Protein AF-A0A7W5FIM4-F1 (afdb_monomer)

Structure (mmCIF, N/CA/C/O backbone):
data_AF-A0A7W5FIM4-F1
#
_entry.id   AF-A0A7W5FIM4-F1
#
loop_
_atom_site.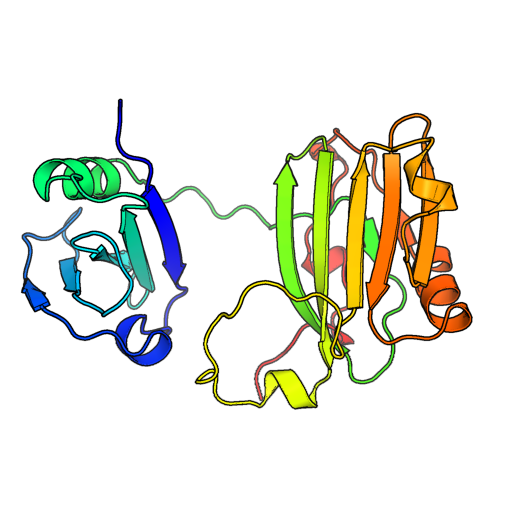group_PDB
_atom_site.id
_atom_site.type_symbol
_atom_site.label_atom_id
_atom_site.label_alt_id
_atom_site.label_comp_id
_atom_site.label_asym_id
_atom_site.label_entity_id
_atom_site.label_seq_id
_atom_site.pdbx_PDB_ins_code
_atom_site.Cartn_x
_atom_site.Cartn_y
_atom_site.Cartn_z
_atom_site.occupancy
_atom_site.B_iso_or_equiv
_atom_site.auth_seq_id
_atom_site.auth_comp_id
_atom_site.auth_asym_id
_atom_site.auth_atom_id
_atom_site.pdbx_PDB_model_num
ATOM 1 N N . MET A 1 1 ? 20.972 18.150 -9.566 1.00 56.22 1 MET A N 1
ATOM 2 C CA . MET A 1 1 ? 19.909 17.431 -8.835 1.00 56.22 1 MET A CA 1
ATOM 3 C C . MET A 1 1 ? 19.858 16.027 -9.393 1.00 56.22 1 MET A C 1
ATOM 5 O O . MET A 1 1 ? 19.880 15.899 -10.613 1.00 56.22 1 MET A O 1
ATOM 9 N N . SER A 1 2 ? 19.865 15.004 -8.543 1.00 62.25 2 SER A N 1
ATOM 10 C CA . SER A 1 2 ? 19.615 13.634 -9.000 1.00 62.25 2 SER A CA 1
ATOM 11 C C . SER A 1 2 ? 18.141 13.515 -9.403 1.00 62.25 2 SER A C 1
ATOM 13 O O . SER A 1 2 ? 17.301 14.074 -8.698 1.00 62.25 2 SER A O 1
ATOM 15 N N . PRO A 1 3 ? 17.811 12.871 -10.532 1.00 72.75 3 PRO A N 1
ATOM 16 C CA . PRO A 1 3 ? 16.421 12.682 -10.928 1.00 72.75 3 PRO A CA 1
ATOM 17 C C . PRO A 1 3 ? 15.698 11.794 -9.908 1.00 72.75 3 PRO A C 1
ATOM 19 O O . PRO A 1 3 ? 16.205 10.730 -9.554 1.00 72.75 3 PRO A O 1
ATOM 22 N N . THR A 1 4 ? 14.520 12.218 -9.453 1.00 83.06 4 THR A N 1
ATOM 23 C CA . THR A 1 4 ? 13.626 11.369 -8.657 1.00 83.06 4 THR A CA 1
ATOM 24 C C . THR A 1 4 ? 12.977 10.330 -9.568 1.00 83.06 4 THR A C 1
ATOM 26 O O . THR A 1 4 ? 12.609 10.628 -10.712 1.00 83.06 4 THR A O 1
ATOM 29 N N . MET A 1 5 ? 12.865 9.097 -9.084 1.00 87.75 5 MET A N 1
ATOM 30 C CA . MET A 1 5 ? 12.258 7.988 -9.813 1.00 87.75 5 MET A CA 1
ATOM 31 C C . MET A 1 5 ? 11.356 7.190 -8.877 1.00 87.75 5 MET A C 1
ATOM 33 O O . MET A 1 5 ? 11.690 6.995 -7.710 1.00 87.75 5 MET A O 1
ATOM 37 N N . SER A 1 6 ? 10.261 6.673 -9.420 1.00 87.50 6 SER A N 1
ATOM 38 C CA . SER A 1 6 ? 9.362 5.747 -8.741 1.00 87.50 6 SER A CA 1
ATOM 39 C C . SER A 1 6 ? 9.639 4.318 -9.204 1.00 87.50 6 SER A C 1
ATOM 41 O O . SER A 1 6 ? 9.721 4.063 -10.408 1.00 87.50 6 SER A O 1
ATOM 43 N N . LEU A 1 7 ? 9.780 3.391 -8.254 1.00 89.62 7 LEU A N 1
ATOM 44 C CA . LEU A 1 7 ? 9.915 1.959 -8.508 1.00 89.62 7 LEU A CA 1
ATOM 45 C C . LEU A 1 7 ? 8.636 1.235 -8.083 1.00 89.62 7 LEU A C 1
ATOM 47 O O . LEU A 1 7 ? 8.205 1.353 -6.939 1.00 89.62 7 LEU A O 1
ATOM 51 N N . VAL A 1 8 ? 8.089 0.415 -8.978 1.00 89.19 8 VAL A N 1
ATOM 52 C CA . VAL A 1 8 ? 7.004 -0.523 -8.672 1.00 89.19 8 VAL A CA 1
ATOM 53 C C . VAL A 1 8 ? 7.475 -1.940 -8.972 1.00 89.19 8 VAL A C 1
ATOM 55 O O . VAL A 1 8 ? 7.866 -2.228 -10.102 1.00 89.19 8 VAL A O 1
ATOM 58 N N . ALA A 1 9 ? 7.426 -2.823 -7.977 1.00 90.00 9 ALA A N 1
ATOM 59 C CA . ALA A 1 9 ? 7.701 -4.247 -8.138 1.00 90.00 9 ALA A CA 1
ATOM 60 C C . ALA A 1 9 ? 6.387 -5.036 -8.227 1.00 90.00 9 ALA A C 1
ATOM 62 O O . ALA A 1 9 ? 5.475 -4.834 -7.427 1.00 90.00 9 ALA A O 1
ATOM 63 N N . TYR A 1 10 ? 6.301 -5.919 -9.214 1.00 89.44 10 TYR A N 1
ATOM 64 C CA . TYR A 1 10 ? 5.174 -6.798 -9.483 1.00 89.44 10 TYR A CA 1
ATOM 65 C C . TYR A 1 10 ? 5.546 -8.233 -9.139 1.00 89.44 10 TYR A C 1
ATOM 67 O O . TYR A 1 10 ? 6.557 -8.748 -9.620 1.00 89.44 10 TYR A O 1
ATOM 75 N N . GLU A 1 11 ? 4.695 -8.874 -8.343 1.00 86.56 11 GLU A N 1
ATOM 76 C CA . GLU A 1 11 ? 4.825 -10.280 -7.971 1.00 86.56 11 GLU A CA 1
ATOM 77 C C . GLU A 1 11 ? 4.820 -11.220 -9.192 1.00 86.56 11 GLU A C 1
ATOM 79 O O . GLU A 1 11 ? 4.289 -10.859 -10.253 1.00 86.56 11 GLU A O 1
ATOM 84 N N . PRO A 1 12 ? 5.371 -12.444 -9.042 1.00 91.12 12 PRO A N 1
ATOM 85 C CA . PRO A 1 12 ? 5.309 -13.467 -10.074 1.00 91.12 12 PRO A CA 1
ATOM 86 C C . PRO A 1 12 ? 3.900 -13.649 -10.655 1.00 91.12 12 PRO A C 1
ATOM 88 O O . PRO A 1 12 ? 2.933 -13.843 -9.921 1.00 91.12 12 PRO A O 1
ATOM 91 N N . GLY A 1 13 ? 3.781 -13.633 -11.983 1.00 87.81 13 GLY A N 1
ATOM 92 C CA . GLY A 1 13 ? 2.505 -13.822 -12.684 1.00 87.81 13 GLY A CA 1
ATOM 93 C C . GLY A 1 13 ? 1.784 -12.538 -13.073 1.00 87.81 13 GLY A C 1
ATOM 94 O O . GLY A 1 13 ? 0.826 -12.609 -13.845 1.00 87.81 13 GLY A O 1
ATOM 95 N N . ILE A 1 14 ? 2.239 -11.373 -12.606 1.00 86.31 14 ILE A N 1
ATOM 96 C CA . ILE A 1 14 ? 1.646 -10.091 -12.986 1.00 86.31 14 ILE A CA 1
ATOM 97 C C . ILE A 1 14 ? 2.487 -9.431 -14.082 1.00 86.31 14 ILE A C 1
ATOM 99 O O . ILE A 1 14 ? 3.564 -8.901 -13.825 1.00 86.31 14 ILE A O 1
ATOM 103 N N . ASP A 1 15 ? 1.955 -9.406 -15.307 1.00 87.81 15 ASP A N 1
ATOM 104 C CA . ASP A 1 15 ? 2.557 -8.667 -16.420 1.00 87.81 15 ASP A CA 1
ATOM 105 C C . ASP A 1 15 ? 2.228 -7.160 -16.321 1.00 87.81 15 ASP A C 1
ATOM 107 O O . ASP A 1 15 ? 1.066 -6.764 -16.519 1.00 87.81 15 ASP A O 1
ATOM 111 N N . PRO A 1 16 ? 3.224 -6.287 -16.065 1.00 87.69 16 PRO A N 1
ATOM 112 C CA . PRO A 1 16 ? 2.998 -4.851 -15.965 1.00 87.69 16 PRO A CA 1
ATOM 113 C C . PRO A 1 16 ? 2.526 -4.230 -17.283 1.00 87.69 16 PRO A C 1
ATOM 115 O O . PRO A 1 16 ? 1.814 -3.226 -17.244 1.00 87.69 16 PRO A O 1
ATOM 118 N N . LEU A 1 17 ? 2.869 -4.803 -18.446 1.00 87.19 17 LEU A N 1
ATOM 119 C CA . LEU A 1 17 ? 2.445 -4.266 -19.740 1.00 87.19 17 LEU A CA 1
ATOM 120 C C . LEU A 1 17 ? 0.934 -4.354 -19.895 1.00 87.19 17 LEU A C 1
ATOM 122 O O . LEU A 1 17 ? 0.267 -3.343 -20.122 1.00 87.19 17 LEU A O 1
ATOM 126 N N . THR A 1 18 ? 0.391 -5.553 -19.696 1.00 85.50 18 THR A N 1
ATOM 127 C CA . THR A 1 18 ? -1.053 -5.787 -19.715 1.00 85.50 18 THR A CA 1
ATOM 128 C C . THR A 1 18 ? -1.751 -4.985 -18.615 1.00 85.50 18 THR A C 1
ATOM 130 O O . THR A 1 18 ? -2.772 -4.342 -18.863 1.00 85.50 18 THR A O 1
ATOM 133 N N . ARG A 1 19 ? -1.180 -4.961 -17.403 1.00 79.88 19 ARG A N 1
ATOM 134 C CA . ARG A 1 19 ? -1.787 -4.315 -16.231 1.00 79.88 19 ARG A CA 1
ATOM 135 C C . ARG A 1 19 ? -1.893 -2.794 -16.341 1.00 79.88 19 ARG A C 1
ATOM 137 O O . ARG A 1 19 ? -2.856 -2.222 -15.820 1.00 79.88 19 ARG A O 1
ATOM 144 N N . LEU A 1 20 ? -0.902 -2.155 -16.957 1.00 79.12 20 LEU A N 1
ATOM 145 C CA . LEU A 1 20 ? -0.815 -0.702 -17.108 1.00 79.12 20 LEU A CA 1
ATOM 146 C C . LEU A 1 20 ? -1.211 -0.222 -18.515 1.00 79.12 20 LEU A C 1
ATOM 148 O O . LEU A 1 20 ? -1.217 0.981 -18.770 1.00 79.12 20 LEU A O 1
ATOM 152 N N . GLY A 1 21 ? -1.544 -1.136 -19.432 1.00 81.75 21 GLY A N 1
ATOM 153 C CA . GLY A 1 21 ? -1.810 -0.799 -20.833 1.00 81.75 21 GLY A CA 1
ATOM 154 C C . GLY A 1 21 ? -0.584 -0.217 -21.544 1.00 81.75 21 GLY A C 1
ATOM 155 O O . GLY A 1 21 ? -0.724 0.613 -22.445 1.00 81.75 21 GLY A O 1
ATOM 156 N N . LEU A 1 22 ? 0.615 -0.611 -21.111 1.00 82.19 22 LEU A N 1
ATOM 157 C CA . LEU A 1 22 ? 1.878 -0.132 -21.661 1.00 82.19 22 LEU A CA 1
ATOM 158 C C . LEU A 1 22 ? 2.248 -0.927 -22.908 1.00 82.19 22 LEU A C 1
ATOM 160 O O . LEU A 1 22 ? 1.923 -2.106 -23.050 1.00 82.19 22 LEU A O 1
ATOM 164 N N . LYS A 1 23 ? 2.990 -0.280 -23.806 1.00 86.19 23 LYS A N 1
ATOM 165 C CA . LYS A 1 23 ? 3.582 -0.938 -24.969 1.00 86.19 23 LYS A CA 1
ATOM 166 C C . LYS A 1 23 ? 5.093 -0.945 -24.827 1.00 86.19 23 LYS A C 1
ATOM 168 O O . LYS A 1 23 ? 5.702 0.087 -24.540 1.00 86.19 23 LYS A O 1
ATOM 173 N N . ARG A 1 24 ? 5.688 -2.115 -25.059 1.00 91.62 24 ARG A N 1
ATOM 174 C CA . ARG A 1 24 ? 7.138 -2.264 -25.198 1.00 91.62 24 ARG A CA 1
ATOM 175 C C . ARG A 1 24 ? 7.620 -1.375 -26.341 1.00 91.62 24 ARG A C 1
ATOM 177 O O . ARG A 1 24 ? 7.054 -1.415 -27.432 1.00 91.62 24 ARG A O 1
ATOM 184 N N . ALA A 1 25 ? 8.630 -0.565 -26.057 1.00 89.62 25 ALA A N 1
ATOM 185 C CA . ALA A 1 25 ? 9.215 0.382 -26.993 1.00 89.62 25 ALA A CA 1
ATOM 186 C C . ALA A 1 25 ? 10.516 -0.168 -27.587 1.00 89.62 25 ALA A C 1
ATOM 188 O O . ALA A 1 25 ? 10.622 -0.282 -28.806 1.00 89.62 25 ALA A O 1
ATOM 189 N N . ALA A 1 26 ? 11.486 -0.537 -26.746 1.00 91.06 26 ALA A N 1
ATOM 190 C CA . ALA A 1 26 ? 12.769 -1.067 -27.197 1.00 91.06 26 ALA A CA 1
ATOM 191 C C . ALA A 1 26 ? 13.393 -2.028 -26.183 1.00 91.06 26 ALA A C 1
ATOM 193 O O . ALA A 1 26 ? 13.169 -1.920 -24.981 1.00 91.06 26 ALA A O 1
ATOM 194 N N . ASP A 1 27 ? 14.229 -2.936 -26.669 1.00 94.12 27 ASP A N 1
ATOM 195 C CA . ASP A 1 27 ? 14.969 -3.868 -25.822 1.00 94.12 27 ASP A CA 1
ATOM 196 C C . ASP A 1 27 ? 16.191 -3.193 -25.195 1.00 94.12 27 ASP A C 1
ATOM 198 O O . ASP A 1 27 ? 16.742 -2.213 -25.717 1.00 94.12 27 ASP A O 1
ATOM 202 N N . MET A 1 28 ? 16.610 -3.714 -24.044 1.00 92.44 28 MET A N 1
ATOM 203 C CA . MET A 1 28 ? 17.834 -3.318 -23.358 1.00 92.44 28 MET A CA 1
ATOM 204 C C . MET A 1 28 ? 18.718 -4.534 -23.121 1.00 92.44 28 MET A C 1
ATOM 206 O O . MET A 1 28 ? 18.231 -5.664 -23.056 1.00 92.44 28 MET A O 1
ATOM 210 N N . ASP A 1 29 ? 20.009 -4.285 -22.904 1.00 95.81 29 ASP A N 1
ATOM 211 C CA . ASP A 1 29 ? 20.874 -5.315 -22.342 1.00 95.81 29 ASP A CA 1
ATOM 212 C C . ASP A 1 29 ? 20.284 -5.815 -21.014 1.00 95.81 29 ASP A C 1
ATOM 214 O O . ASP A 1 29 ? 19.771 -4.994 -20.237 1.00 95.81 29 ASP A O 1
ATOM 218 N N . PRO A 1 30 ? 20.373 -7.123 -20.723 1.00 96.94 30 PRO A N 1
ATOM 219 C CA . PRO A 1 30 ? 19.850 -7.690 -19.491 1.00 96.94 30 PRO A CA 1
ATOM 220 C C . PRO A 1 30 ? 20.329 -6.954 -18.234 1.00 96.94 30 PRO A C 1
ATOM 222 O O . PRO A 1 30 ? 21.468 -6.484 -18.167 1.00 96.94 30 PRO A O 1
ATOM 225 N N . ILE A 1 31 ? 19.479 -6.896 -17.210 1.00 95.69 31 ILE A N 1
ATOM 226 C CA . ILE A 1 31 ? 19.838 -6.391 -15.879 1.00 95.69 31 ILE A CA 1
ATOM 227 C C . ILE A 1 31 ? 20.037 -7.603 -14.984 1.00 95.69 31 ILE A C 1
ATOM 229 O O . ILE A 1 31 ? 19.127 -8.408 -14.808 1.00 95.69 31 ILE A O 1
ATOM 233 N N . LYS A 1 32 ? 21.258 -7.776 -14.466 1.00 92.88 32 LYS A N 1
ATOM 234 C CA . LYS A 1 32 ? 21.642 -8.945 -13.648 1.00 92.88 32 LYS A CA 1
ATOM 235 C C . LYS A 1 32 ? 21.290 -10.285 -14.317 1.00 92.88 32 LYS A C 1
ATOM 237 O O . LYS A 1 32 ? 20.855 -11.227 -13.664 1.00 92.88 32 LYS A O 1
ATOM 242 N N . GLY A 1 33 ? 21.477 -10.352 -15.638 1.00 94.81 33 GLY A N 1
ATOM 243 C CA . GLY A 1 33 ? 21.215 -11.545 -16.449 1.00 94.81 33 GLY A CA 1
ATOM 244 C C . GLY A 1 33 ? 19.748 -11.772 -16.825 1.00 94.81 33 GLY A C 1
ATOM 245 O O . GLY A 1 33 ? 19.458 -12.765 -17.485 1.00 94.81 33 GLY A O 1
ATOM 246 N N . ARG A 1 34 ? 18.833 -10.870 -16.452 1.00 96.19 34 ARG A N 1
ATOM 247 C CA . ARG A 1 34 ? 17.400 -10.997 -16.738 1.00 96.19 34 ARG A CA 1
ATOM 248 C C . ARG A 1 34 ? 16.916 -10.004 -17.802 1.00 96.19 34 ARG A C 1
ATOM 250 O O . ARG A 1 34 ? 17.485 -8.912 -17.901 1.00 96.19 34 ARG A O 1
ATOM 257 N N . PRO A 1 35 ? 15.895 -10.359 -18.606 1.00 96.94 35 PRO A N 1
ATOM 258 C CA . PRO A 1 35 ? 15.371 -9.499 -19.662 1.00 96.94 35 PRO A CA 1
ATOM 259 C C . PRO A 1 35 ? 14.996 -8.101 -19.167 1.00 96.94 35 PRO A C 1
ATOM 261 O O . PRO A 1 35 ? 14.375 -7.943 -18.116 1.00 96.94 35 PRO A O 1
ATOM 264 N N . ALA A 1 36 ? 15.340 -7.091 -19.964 1.00 97.00 36 ALA A N 1
ATOM 265 C CA . ALA A 1 36 ? 15.000 -5.700 -19.709 1.00 97.00 36 ALA A CA 1
ATOM 266 C C . ALA A 1 36 ? 14.573 -5.008 -21.008 1.00 97.00 36 ALA A C 1
ATOM 268 O O . ALA A 1 36 ? 15.075 -5.309 -22.093 1.00 97.00 36 ALA A O 1
ATOM 269 N N . PHE A 1 37 ? 13.629 -4.082 -20.906 1.00 95.31 37 PHE A N 1
ATOM 270 C CA . PHE A 1 37 ? 13.102 -3.322 -22.031 1.00 95.31 37 PHE A CA 1
ATOM 271 C C . PHE A 1 37 ? 12.535 -1.987 -21.554 1.00 95.31 37 PHE A C 1
ATOM 273 O O . PHE A 1 37 ? 12.222 -1.792 -20.383 1.00 95.31 37 PHE A O 1
ATOM 280 N N . THR A 1 38 ? 12.389 -1.053 -22.476 1.00 93.31 38 THR A N 1
ATOM 281 C CA . THR A 1 38 ? 11.778 0.244 -22.225 1.00 93.31 38 THR A CA 1
ATOM 282 C C . THR A 1 38 ? 10.332 0.229 -22.681 1.00 93.31 38 THR A C 1
ATOM 284 O O . THR A 1 38 ? 9.940 -0.521 -23.582 1.00 93.31 38 THR A O 1
ATOM 287 N N . VAL A 1 39 ? 9.521 1.069 -22.057 1.00 90.44 39 VAL A N 1
ATOM 288 C CA . VAL A 1 39 ? 8.126 1.294 -22.429 1.00 90.44 39 VAL A CA 1
ATOM 289 C C . VAL A 1 39 ? 7.903 2.780 -22.639 1.00 90.44 39 VAL A C 1
ATOM 291 O O . VAL A 1 39 ? 8.500 3.622 -21.965 1.00 90.44 39 VAL A O 1
ATOM 294 N N . SER A 1 40 ? 7.030 3.102 -23.588 1.00 74.56 40 SER A N 1
ATOM 295 C CA . SER A 1 40 ? 6.543 4.460 -23.789 1.00 74.56 40 SER A CA 1
ATOM 296 C C . SER A 1 40 ? 5.037 4.479 -23.571 1.00 74.56 40 SER A C 1
ATOM 298 O O . SER A 1 40 ? 4.297 3.626 -24.066 1.00 74.56 40 SER A O 1
ATOM 300 N N . ALA A 1 41 ? 4.571 5.449 -22.795 1.00 69.12 41 ALA A N 1
ATOM 301 C CA . ALA A 1 41 ? 3.153 5.685 -22.606 1.00 69.12 41 ALA A CA 1
ATOM 302 C C . ALA A 1 41 ? 2.880 7.175 -22.428 1.00 69.12 41 ALA A C 1
ATOM 304 O O . ALA A 1 41 ? 3.680 7.917 -21.856 1.00 69.12 41 ALA A O 1
ATOM 305 N N . ALA A 1 42 ? 1.735 7.610 -22.951 1.00 63.75 42 ALA A N 1
ATOM 306 C CA . ALA A 1 42 ? 1.285 8.983 -22.803 1.00 63.75 42 ALA A CA 1
ATOM 307 C C . ALA A 1 42 ? 1.071 9.289 -21.312 1.00 63.75 42 ALA A C 1
ATOM 309 O O . ALA A 1 42 ? 0.302 8.595 -20.650 1.00 63.75 42 ALA A O 1
ATOM 310 N N . GLY A 1 43 ? 1.747 10.320 -20.801 1.00 66.50 43 GLY A N 1
ATOM 311 C CA . GLY A 1 43 ? 1.650 10.746 -19.400 1.00 66.50 43 GLY A CA 1
ATOM 312 C C . GLY A 1 43 ? 2.872 10.436 -18.533 1.00 66.50 43 GLY A C 1
ATOM 313 O O . GLY A 1 43 ? 2.926 10.927 -17.411 1.00 66.50 43 GLY A O 1
ATOM 314 N N . PHE A 1 44 ? 3.867 9.702 -19.040 1.00 68.81 44 PHE A N 1
ATOM 315 C CA . PHE A 1 44 ? 5.142 9.525 -18.341 1.00 68.81 44 PHE A CA 1
ATOM 316 C C . PHE A 1 44 ? 6.184 10.523 -18.858 1.00 68.81 44 PHE A C 1
ATOM 318 O O . PHE A 1 44 ? 6.337 10.661 -20.074 1.00 68.81 44 PHE A O 1
ATOM 325 N N . PRO A 1 45 ? 6.910 11.232 -17.977 1.00 67.44 45 PRO A N 1
ATOM 326 C CA . PRO A 1 45 ? 7.805 12.312 -18.384 1.00 67.44 45 PRO A CA 1
ATOM 327 C C . PRO A 1 45 ? 9.144 11.825 -18.971 1.00 67.44 45 PRO A C 1
ATOM 329 O O . PRO A 1 45 ? 10.032 12.634 -19.225 1.00 67.44 45 PRO A O 1
ATOM 332 N N . GLY A 1 46 ? 9.305 10.527 -19.235 1.00 72.38 46 GLY A N 1
ATOM 333 C CA . GLY A 1 46 ? 10.528 9.963 -19.792 1.00 72.38 46 GLY A CA 1
ATOM 334 C C . GLY A 1 46 ? 10.403 8.487 -20.157 1.00 72.38 46 GLY A C 1
ATOM 335 O O . GLY A 1 46 ? 9.330 7.886 -20.070 1.00 72.38 46 GLY A O 1
ATOM 336 N N . GLU A 1 47 ? 11.527 7.910 -20.576 1.00 82.12 47 GLU A N 1
ATOM 337 C CA . GLU A 1 47 ? 11.643 6.481 -20.856 1.00 82.12 47 GLU A CA 1
ATOM 338 C C . GLU A 1 47 ? 11.527 5.691 -19.546 1.00 82.12 47 GLU A C 1
ATOM 340 O O . GLU A 1 47 ? 12.325 5.867 -18.627 1.00 82.12 47 GLU A O 1
ATOM 345 N N . THR A 1 48 ? 10.500 4.848 -19.452 1.00 89.69 48 THR A N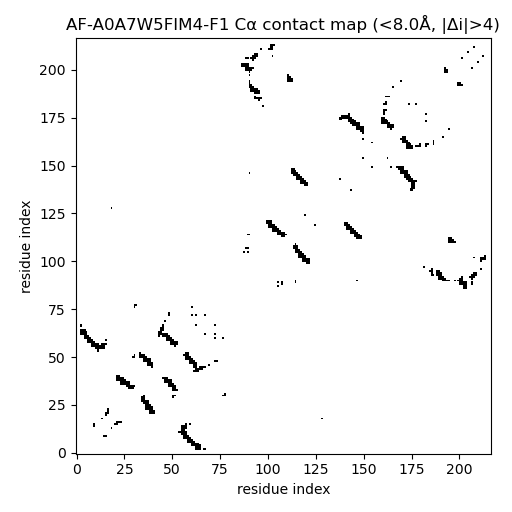 1
ATOM 346 C CA . THR A 1 48 ? 10.279 3.971 -18.298 1.00 89.69 48 THR A CA 1
ATOM 347 C C . THR A 1 48 ? 10.968 2.641 -18.563 1.00 89.69 48 THR A C 1
ATOM 349 O O . THR A 1 48 ? 10.807 2.058 -19.639 1.00 89.69 48 THR A O 1
ATOM 352 N N . LEU A 1 49 ? 11.745 2.167 -17.595 1.00 93.94 49 LEU A N 1
ATOM 353 C CA . LEU A 1 49 ? 12.465 0.903 -17.678 1.00 93.94 49 LEU A CA 1
ATOM 354 C C . LEU A 1 49 ? 11.653 -0.200 -17.010 1.00 93.94 49 LEU A C 1
ATOM 356 O O . LEU A 1 49 ? 11.164 -0.028 -15.897 1.00 93.94 49 LEU A O 1
ATOM 360 N N . VAL A 1 50 ? 11.560 -1.344 -17.676 1.00 95.38 50 VAL A N 1
ATOM 361 C CA . VAL A 1 50 ? 10.987 -2.570 -17.130 1.00 95.38 50 VAL A CA 1
ATOM 362 C C . VAL A 1 50 ? 12.038 -3.668 -17.193 1.00 95.38 50 VAL A C 1
ATOM 364 O O . VAL A 1 50 ? 12.679 -3.855 -18.227 1.00 95.38 50 VAL A O 1
ATOM 367 N N . TRP A 1 51 ? 12.223 -4.409 -16.105 1.00 96.56 51 TRP A N 1
ATOM 368 C CA . TRP A 1 51 ? 13.067 -5.602 -16.108 1.00 96.56 51 TRP A CA 1
ATOM 369 C C . TRP A 1 51 ? 12.461 -6.708 -15.264 1.00 96.56 51 TRP A C 1
ATOM 371 O O . TRP A 1 51 ? 11.747 -6.456 -14.296 1.00 96.56 51 TRP A O 1
ATOM 381 N N . GLU A 1 52 ? 12.750 -7.944 -15.641 1.00 96.44 52 GLU A N 1
ATOM 382 C CA . GLU A 1 52 ? 12.418 -9.104 -14.827 1.00 96.44 52 GLU A CA 1
ATOM 383 C C . GLU A 1 52 ? 13.431 -9.198 -13.672 1.00 96.44 52 GLU A C 1
ATOM 385 O O . GLU A 1 52 ? 14.637 -9.219 -13.912 1.00 96.44 52 GLU A O 1
ATOM 390 N N . TYR A 1 53 ? 12.980 -9.223 -12.415 1.00 94.38 53 TYR A N 1
ATOM 391 C CA . TYR A 1 53 ? 13.874 -9.336 -11.248 1.00 94.38 53 TYR A CA 1
ATOM 392 C C . TYR A 1 53 ? 13.881 -10.742 -10.634 1.00 94.38 53 TYR A C 1
ATOM 394 O O . TYR A 1 53 ? 14.859 -11.133 -9.994 1.00 94.38 53 TYR A O 1
ATOM 402 N N . ALA A 1 54 ? 12.814 -11.508 -10.854 1.00 93.12 54 ALA A N 1
ATOM 403 C CA . ALA A 1 54 ? 12.657 -12.917 -10.505 1.00 93.12 54 ALA A CA 1
ATOM 404 C C . ALA A 1 54 ? 11.763 -13.583 -11.560 1.00 93.12 54 ALA A C 1
ATOM 406 O O . ALA A 1 54 ? 11.179 -12.886 -12.383 1.00 93.12 54 ALA A O 1
ATOM 407 N N . ASP A 1 55 ? 11.678 -14.911 -11.563 1.00 94.50 55 ASP A N 1
ATOM 408 C CA . ASP A 1 55 ? 10.968 -15.637 -12.619 1.00 94.50 55 ASP A CA 1
ATOM 409 C C . ASP A 1 55 ? 9.500 -15.194 -12.685 1.00 94.50 55 ASP A C 1
ATOM 411 O O . ASP A 1 55 ? 8.752 -15.328 -11.713 1.00 94.50 55 ASP A O 1
ATOM 415 N N . ASN A 1 56 ? 9.108 -14.650 -13.840 1.00 93.56 56 ASN A N 1
ATOM 416 C CA . ASN A 1 56 ? 7.782 -14.090 -14.099 1.00 93.56 56 ASN A CA 1
ATOM 417 C C . ASN A 1 56 ? 7.407 -12.883 -13.208 1.00 93.56 56 ASN A C 1
ATOM 419 O O . ASN A 1 56 ? 6.221 -12.594 -13.051 1.00 93.56 56 ASN A O 1
ATOM 423 N N . ALA A 1 57 ? 8.389 -12.189 -12.622 1.00 94.56 57 ALA A N 1
ATOM 424 C CA . ALA A 1 57 ? 8.208 -11.034 -11.739 1.00 94.56 57 ALA A CA 1
ATOM 425 C C . ALA A 1 57 ? 8.977 -9.814 -12.259 1.00 94.56 57 ALA A C 1
ATOM 427 O O . ALA A 1 57 ? 10.164 -9.902 -12.589 1.00 94.56 57 ALA A O 1
ATOM 428 N N . PHE A 1 58 ? 8.318 -8.657 -12.308 1.00 95.75 58 PHE A N 1
ATOM 429 C CA . PHE A 1 58 ? 8.815 -7.489 -13.036 1.00 95.75 58 PHE A CA 1
ATOM 430 C C . PHE A 1 58 ? 8.921 -6.251 -12.159 1.00 95.75 58 PHE A C 1
ATOM 432 O O . PHE A 1 58 ? 8.065 -5.981 -11.328 1.00 95.75 58 PHE A O 1
ATOM 439 N N . ALA A 1 59 ? 9.941 -5.441 -12.396 1.00 95.12 59 ALA A N 1
ATOM 440 C CA . ALA A 1 59 ? 10.094 -4.126 -11.802 1.00 95.12 59 ALA A CA 1
ATOM 441 C C . ALA A 1 59 ? 9.926 -3.055 -12.881 1.00 95.12 59 ALA A C 1
ATOM 443 O O . ALA A 1 59 ? 10.405 -3.217 -14.002 1.00 95.12 59 ALA A O 1
ATOM 444 N N . VAL A 1 60 ? 9.234 -1.970 -12.537 1.00 93.44 60 VAL A N 1
ATOM 445 C CA . VAL A 1 60 ? 8.966 -0.818 -13.403 1.00 93.44 60 VAL A CA 1
ATOM 446 C C . VAL A 1 60 ? 9.538 0.424 -12.735 1.00 93.44 60 VAL A C 1
ATOM 448 O O . VAL A 1 60 ? 9.076 0.819 -11.666 1.00 93.44 60 VAL A O 1
ATOM 451 N N . LEU A 1 61 ? 10.532 1.043 -13.366 1.00 92.75 61 LEU A N 1
ATOM 452 C CA . LEU A 1 61 ? 11.201 2.246 -12.885 1.00 92.75 61 LEU A CA 1
ATOM 453 C C . LEU A 1 61 ? 10.854 3.426 -13.788 1.00 92.75 61 LEU A C 1
ATOM 455 O O . LEU A 1 61 ? 11.179 3.449 -14.977 1.00 92.75 61 LEU A O 1
ATOM 459 N N . THR A 1 62 ? 10.183 4.405 -13.195 1.00 90.19 62 THR A N 1
ATOM 460 C CA . THR A 1 62 ? 9.592 5.548 -13.884 1.00 90.19 62 THR A CA 1
ATOM 461 C C . THR A 1 62 ? 10.250 6.837 -13.400 1.00 90.19 62 THR A C 1
ATOM 463 O O . THR A 1 62 ? 10.141 7.151 -12.214 1.00 90.19 62 THR A O 1
ATOM 466 N N . PRO A 1 63 ? 10.902 7.623 -14.271 1.00 88.50 63 PRO A N 1
ATOM 467 C CA . PRO A 1 63 ? 11.337 8.969 -13.914 1.00 88.50 63 PRO A CA 1
ATOM 468 C C . PRO A 1 63 ? 10.141 9.856 -13.546 1.00 88.50 63 PRO A C 1
ATOM 470 O O . PRO A 1 63 ? 9.154 9.883 -14.277 1.00 88.50 63 PRO A O 1
ATOM 473 N N . GLU A 1 64 ? 10.223 10.611 -12.449 1.00 84.38 64 GLU A N 1
ATOM 474 C CA . GLU A 1 64 ? 9.154 11.547 -12.047 1.00 84.38 64 GLU A CA 1
ATOM 475 C C . G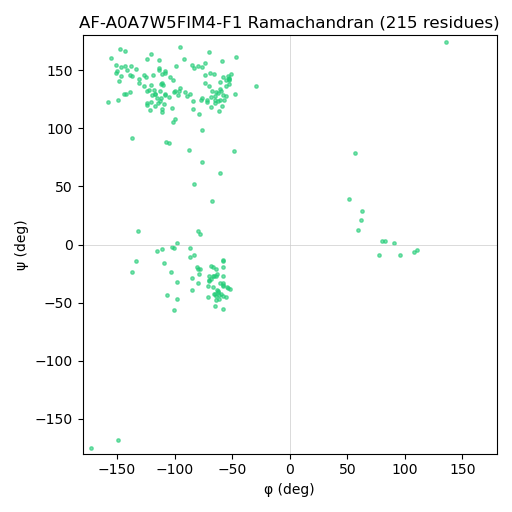LU A 1 64 ? 9.198 12.866 -12.825 1.00 84.38 64 GLU A C 1
ATOM 477 O O . GLU A 1 64 ? 8.206 13.592 -12.931 1.00 84.38 64 GLU A O 1
ATOM 482 N N . HIS A 1 65 ? 10.357 13.177 -13.399 1.00 79.69 65 HIS A N 1
ATOM 483 C CA . HIS A 1 65 ? 10.599 14.394 -14.154 1.00 79.69 65 HIS A CA 1
ATOM 484 C C . HIS A 1 65 ? 11.317 14.086 -15.467 1.00 79.69 65 HIS A C 1
ATOM 486 O O . HIS A 1 65 ? 12.086 13.120 -15.549 1.00 79.69 65 HIS A O 1
ATOM 492 N N . PRO A 1 66 ? 11.104 14.917 -16.501 1.00 76.50 66 PRO A N 1
ATOM 493 C CA . PRO A 1 66 ? 11.844 14.780 -17.740 1.00 76.50 66 PRO A CA 1
ATOM 494 C C . PRO A 1 66 ? 13.328 15.071 -17.507 1.00 76.50 66 PRO A C 1
ATOM 496 O O . PRO A 1 66 ? 13.691 15.920 -16.695 1.00 76.50 66 PRO A O 1
ATOM 499 N N . GLY A 1 67 ? 14.191 14.372 -18.246 1.00 79.81 67 GLY A N 1
ATOM 500 C CA . GLY A 1 67 ? 15.641 14.595 -18.227 1.00 79.81 67 GLY A CA 1
ATOM 501 C C . GLY A 1 67 ? 16.474 13.488 -17.581 1.00 79.81 67 GLY A C 1
ATOM 502 O O . GLY A 1 67 ? 17.699 13.554 -17.662 1.00 79.81 67 GLY A O 1
ATOM 503 N N . ALA A 1 68 ? 15.858 12.450 -17.005 1.00 85.56 68 ALA A N 1
ATOM 504 C CA . ALA A 1 68 ? 16.591 11.233 -16.664 1.00 85.56 68 ALA A CA 1
ATOM 505 C C . ALA A 1 68 ? 17.095 10.552 -17.946 1.00 85.56 68 ALA A C 1
ATOM 507 O O . ALA A 1 68 ? 16.319 10.218 -18.842 1.00 85.56 68 ALA A O 1
ATOM 508 N N . THR A 1 69 ? 18.407 10.360 -18.044 1.00 86.88 69 THR A N 1
ATOM 509 C CA . THR A 1 69 ? 19.016 9.632 -19.160 1.00 86.88 69 THR A CA 1
ATOM 510 C C . THR A 1 69 ? 18.810 8.131 -18.994 1.00 86.88 69 THR A C 1
ATOM 512 O O . THR A 1 69 ? 18.758 7.614 -17.878 1.00 86.88 69 THR A O 1
ATOM 515 N N . ARG A 1 70 ? 18.788 7.399 -20.112 1.00 86.19 70 ARG A N 1
ATOM 516 C CA . ARG A 1 70 ? 18.727 5.930 -20.106 1.00 86.19 70 ARG A CA 1
ATOM 517 C C . ARG A 1 70 ? 19.830 5.296 -19.248 1.00 86.19 70 ARG A C 1
ATOM 519 O O . ARG A 1 70 ? 19.578 4.312 -18.562 1.00 86.19 70 ARG A O 1
ATOM 526 N N . ALA A 1 71 ? 21.031 5.879 -19.258 1.00 88.81 71 ALA A N 1
ATOM 527 C CA . ALA A 1 71 ? 22.149 5.429 -18.432 1.00 88.81 71 ALA A CA 1
ATOM 528 C C . ALA A 1 71 ? 21.862 5.578 -16.929 1.00 88.81 71 ALA A C 1
ATOM 530 O O . ALA A 1 71 ? 22.091 4.636 -16.183 1.00 88.81 71 ALA A O 1
ATOM 531 N N . GLN A 1 72 ? 21.291 6.707 -16.495 1.00 89.25 72 GLN A N 1
ATOM 532 C CA . GLN A 1 72 ? 20.918 6.926 -15.090 1.00 89.25 72 GLN A CA 1
ATOM 533 C C . GLN A 1 72 ? 19.797 5.988 -14.634 1.00 89.25 72 GLN A C 1
ATOM 535 O O . GLN A 1 72 ? 19.860 5.439 -13.540 1.00 89.25 72 GLN A O 1
ATOM 540 N N . VAL A 1 73 ? 18.772 5.780 -15.469 1.00 89.62 73 VAL A N 1
ATOM 541 C CA . VAL A 1 73 ? 17.679 4.842 -15.152 1.00 89.62 73 VAL A CA 1
ATOM 542 C C . VAL A 1 73 ? 18.228 3.418 -15.020 1.00 89.62 73 VAL A C 1
ATOM 544 O O . VAL A 1 73 ? 17.861 2.690 -14.099 1.00 89.62 73 VAL A O 1
ATOM 547 N N . ARG A 1 74 ? 19.163 3.034 -15.899 1.00 91.94 74 ARG A N 1
ATOM 548 C CA . ARG A 1 74 ? 19.848 1.742 -15.822 1.00 91.94 74 ARG A CA 1
ATOM 549 C C . ARG A 1 74 ? 20.701 1.608 -14.561 1.00 91.94 74 ARG A C 1
ATOM 551 O O . ARG A 1 74 ? 20.597 0.590 -13.891 1.00 91.94 74 ARG A O 1
ATOM 558 N N . GLU A 1 75 ? 21.510 2.612 -14.240 1.00 92.19 75 GLU A N 1
ATOM 559 C CA . GLU A 1 75 ? 22.364 2.622 -13.046 1.00 92.19 75 GLU A CA 1
ATOM 560 C C . GLU A 1 75 ? 21.538 2.397 -11.771 1.00 92.19 75 GLU A C 1
ATOM 562 O O . GLU A 1 75 ? 21.875 1.548 -10.945 1.00 92.19 75 GLU A O 1
ATOM 567 N N . VAL A 1 76 ? 20.399 3.086 -11.656 1.00 90.88 76 VAL A N 1
ATOM 568 C CA . VAL A 1 76 ? 19.459 2.901 -10.544 1.00 90.88 76 VAL A CA 1
ATOM 569 C C . VAL A 1 76 ? 18.912 1.468 -10.515 1.00 90.88 76 VAL A C 1
ATOM 571 O O . VAL A 1 76 ? 18.938 0.829 -9.464 1.00 90.88 76 VAL A O 1
ATOM 574 N N . ALA A 1 77 ? 18.471 0.928 -11.654 1.00 93.25 77 ALA A N 1
ATOM 575 C CA . ALA A 1 77 ? 17.964 -0.444 -11.740 1.00 93.25 77 ALA A CA 1
ATOM 576 C C . ALA A 1 77 ? 19.021 -1.507 -11.380 1.00 93.25 77 ALA A C 1
ATOM 578 O O . ALA A 1 77 ? 18.720 -2.474 -10.681 1.00 93.25 77 ALA A O 1
ATOM 579 N N . GLU A 1 78 ? 20.274 -1.324 -11.801 1.00 94.25 78 GLU A N 1
ATOM 580 C CA . GLU A 1 78 ? 21.388 -2.216 -11.456 1.00 94.25 78 GLU A CA 1
ATOM 581 C C . GLU A 1 78 ? 21.755 -2.141 -9.964 1.00 94.25 78 GLU A C 1
ATOM 583 O O . GLU A 1 78 ? 22.163 -3.150 -9.374 1.00 94.25 78 GLU A O 1
ATOM 588 N N . GLY A 1 79 ? 21.538 -0.986 -9.330 1.00 92.25 79 GLY A N 1
ATOM 589 C CA . GLY A 1 79 ? 21.711 -0.790 -7.891 1.00 92.25 79 GLY A CA 1
ATOM 590 C C . GLY A 1 79 ? 20.735 -1.595 -7.024 1.00 92.25 79 GLY A C 1
ATOM 591 O O . GLY A 1 79 ? 21.089 -1.978 -5.909 1.00 92.25 79 GLY A O 1
ATOM 592 N N . PHE A 1 80 ? 19.539 -1.927 -7.524 1.00 90.12 80 PHE A N 1
ATOM 593 C CA . PHE A 1 80 ? 18.540 -2.669 -6.746 1.00 90.12 80 PHE A CA 1
ATOM 594 C C . PHE A 1 80 ? 18.925 -4.132 -6.543 1.00 90.12 80 PHE A C 1
ATOM 596 O O . PHE A 1 80 ? 19.098 -4.886 -7.500 1.00 90.12 80 PHE A O 1
ATOM 603 N N . ALA A 1 81 ? 19.012 -4.570 -5.290 1.00 86.31 81 ALA A N 1
ATOM 604 C CA . ALA A 1 81 ? 19.184 -5.970 -4.921 1.00 86.31 81 ALA A CA 1
ATOM 605 C C . ALA A 1 81 ? 17.918 -6.501 -4.245 1.00 86.31 81 ALA A C 1
ATOM 607 O O . ALA A 1 81 ? 17.245 -5.770 -3.519 1.00 86.31 81 ALA A O 1
ATOM 608 N N . LEU A 1 82 ? 17.619 -7.782 -4.463 1.00 84.44 82 LEU A N 1
ATOM 609 C CA . LEU A 1 82 ? 16.588 -8.458 -3.688 1.00 84.44 82 LEU A CA 1
ATOM 610 C C . LEU A 1 82 ? 17.076 -8.605 -2.249 1.00 84.44 82 LEU A C 1
ATOM 612 O O . LEU A 1 82 ? 18.176 -9.104 -2.004 1.00 84.44 82 LEU A O 1
ATOM 616 N N . ALA A 1 83 ? 16.254 -8.151 -1.313 1.00 82.50 83 ALA A N 1
ATOM 617 C CA . ALA A 1 83 ? 16.436 -8.412 0.103 1.00 82.50 83 ALA A CA 1
ATOM 618 C C . ALA A 1 83 ? 15.670 -9.689 0.493 1.00 82.50 83 ALA A C 1
ATOM 620 O O . ALA A 1 83 ? 14.749 -10.090 -0.226 1.00 82.50 83 ALA A O 1
ATOM 621 N N . PRO A 1 84 ? 16.020 -10.330 1.624 1.00 82.00 84 PRO A N 1
ATOM 622 C CA . PRO A 1 84 ? 15.161 -11.339 2.225 1.00 82.00 84 PRO A CA 1
ATOM 623 C C . PRO A 1 84 ? 13.751 -10.789 2.420 1.00 82.00 84 PRO A C 1
ATOM 625 O O . PRO A 1 84 ? 13.583 -9.619 2.772 1.00 82.00 84 PRO A O 1
ATOM 628 N N . GLU A 1 85 ? 12.755 -11.644 2.211 1.00 79.25 85 GLU A N 1
ATOM 629 C CA . GLU A 1 85 ? 11.364 -11.298 2.466 1.00 79.25 85 GLU A CA 1
ATOM 630 C C . GLU A 1 85 ? 11.208 -10.821 3.913 1.00 79.25 85 GLU A C 1
ATOM 632 O O . GLU A 1 85 ? 11.639 -11.484 4.862 1.00 79.25 85 GLU A O 1
ATOM 637 N N . GLN A 1 86 ? 10.605 -9.648 4.073 1.00 79.38 86 GLN A N 1
ATOM 638 C CA . GLN A 1 86 ? 10.179 -9.146 5.366 1.00 79.38 86 GLN A CA 1
ATOM 639 C C . GLN A 1 86 ? 8.663 -9.016 5.329 1.00 79.38 86 GLN A C 1
ATOM 641 O O . GLN A 1 86 ? 8.136 -8.419 4.386 1.00 79.38 86 GLN A O 1
ATOM 646 N N . PRO A 1 87 ? 7.947 -9.560 6.328 1.00 84.75 87 PRO A N 1
ATOM 647 C CA . PRO A 1 87 ? 6.507 -9.408 6.371 1.00 84.75 87 PRO A CA 1
ATOM 648 C C . PRO A 1 87 ? 6.182 -7.920 6.434 1.00 84.75 87 PRO A C 1
ATOM 650 O O . PRO A 1 87 ? 6.737 -7.193 7.261 1.00 84.75 87 PRO A O 1
ATOM 653 N N . VAL A 1 88 ? 5.258 -7.468 5.589 1.00 86.38 88 VAL A N 1
ATOM 654 C CA . VAL A 1 88 ? 4.685 -6.136 5.768 1.00 86.38 88 VAL A CA 1
ATOM 655 C C . VAL A 1 88 ? 3.981 -6.132 7.118 1.00 86.38 88 VAL A C 1
ATOM 657 O O . VAL A 1 88 ? 3.218 -7.051 7.430 1.00 86.38 88 VAL A O 1
ATOM 660 N N . LYS A 1 89 ? 4.272 -5.121 7.934 1.00 90.25 89 LYS A N 1
ATOM 661 C CA . LYS A 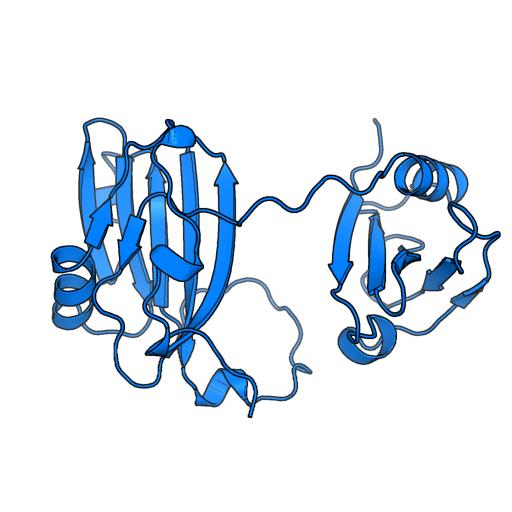1 89 ? 3.728 -4.985 9.282 1.00 90.25 89 LYS A CA 1
ATOM 662 C C . LYS A 1 89 ? 2.808 -3.780 9.393 1.00 90.25 89 LYS A C 1
ATOM 664 O O . LYS A 1 89 ? 3.003 -2.784 8.698 1.00 90.25 89 LYS A O 1
ATOM 669 N N . LEU A 1 90 ? 1.851 -3.864 10.310 1.00 92.44 90 LEU A N 1
ATOM 670 C CA . LEU A 1 90 ? 0.995 -2.756 10.712 1.00 92.44 90 LEU A CA 1
ATOM 671 C C . LEU A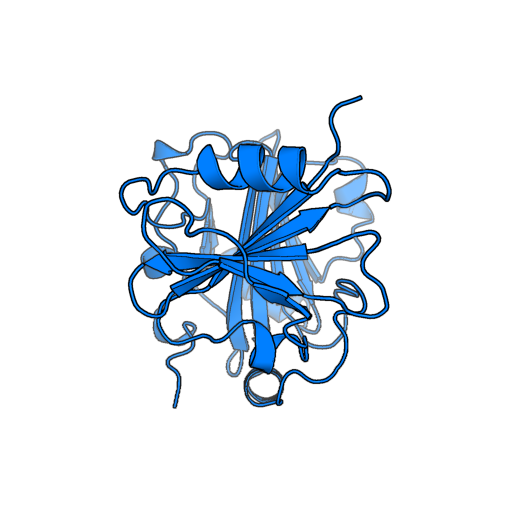 1 90 ? 1.186 -2.449 12.205 1.00 92.44 90 LEU A C 1
ATOM 673 O O . LEU A 1 90 ? 1.373 -3.373 13.004 1.00 92.44 90 LEU A O 1
ATOM 677 N N . PRO A 1 91 ? 1.082 -1.170 12.601 1.00 94.06 91 PRO A N 1
ATOM 678 C CA . PRO A 1 91 ? 1.093 -0.763 14.003 1.00 94.06 91 PRO A CA 1
ATOM 679 C C . PRO A 1 91 ? -0.257 -0.970 14.695 1.00 94.06 91 PRO A C 1
ATOM 681 O O . PRO A 1 91 ? -0.491 -0.435 15.771 1.00 94.06 91 PRO A O 1
ATOM 684 N N . PHE A 1 92 ? -1.188 -1.687 14.075 1.00 94.69 92 PHE A N 1
ATOM 685 C CA . PHE A 1 92 ? -2.485 -1.976 14.659 1.00 94.69 92 PHE A CA 1
ATOM 686 C C . PHE A 1 92 ? -3.017 -3.310 14.155 1.00 94.69 92 PHE A C 1
ATOM 688 O O . PHE A 1 92 ? -2.767 -3.699 13.015 1.00 94.69 92 PHE A O 1
ATOM 695 N N . LYS A 1 93 ? -3.799 -3.971 15.004 1.00 96.38 93 LYS A N 1
ATOM 696 C CA . LYS A 1 93 ? -4.675 -5.085 14.657 1.00 96.38 93 LYS A CA 1
ATOM 697 C C . LYS A 1 93 ? -6.099 -4.575 14.540 1.00 96.38 93 LYS A C 1
ATOM 699 O O . LYS A 1 93 ? -6.520 -3.733 15.331 1.00 96.38 93 LYS A O 1
ATOM 704 N N . VAL A 1 94 ? -6.847 -5.092 13.577 1.00 94.81 94 VAL A N 1
ATOM 705 C CA . VAL A 1 94 ? -8.258 -4.763 13.371 1.00 94.81 94 VAL A CA 1
ATOM 706 C C . VAL A 1 94 ? -9.090 -5.991 13.711 1.00 94.81 94 VAL A C 1
ATOM 708 O O . VAL A 1 94 ? -9.008 -6.991 13.011 1.00 94.81 94 VAL A O 1
ATOM 711 N N . GLY A 1 95 ? -9.900 -5.931 14.768 1.00 94.56 95 GLY A N 1
ATOM 712 C CA . GLY A 1 95 ? -10.793 -7.040 15.120 1.00 94.56 95 GLY A CA 1
ATOM 713 C C . GLY A 1 95 ? -12.085 -7.083 14.297 1.00 94.56 95 GLY A C 1
ATOM 714 O O . GLY A 1 95 ? -12.739 -8.119 14.237 1.00 94.56 95 GLY A O 1
ATOM 715 N N . HIS A 1 96 ? -12.462 -5.971 13.662 1.00 94.88 96 HIS A N 1
ATOM 716 C CA . HIS A 1 96 ? -13.717 -5.836 12.925 1.00 94.88 96 HIS A CA 1
ATOM 717 C C . HIS A 1 96 ? -13.554 -4.979 11.671 1.00 94.88 96 HIS A C 1
ATOM 719 O O . HIS A 1 96 ? -13.085 -3.843 11.742 1.00 94.88 96 HIS A O 1
ATOM 725 N N . VAL A 1 97 ? -14.021 -5.496 10.538 1.00 93.62 97 VAL A N 1
ATOM 726 C CA . VAL A 1 97 ? -14.237 -4.742 9.300 1.00 93.62 97 VAL A CA 1
ATOM 727 C C . VAL A 1 97 ? -15.649 -5.089 8.816 1.00 93.62 97 VAL A C 1
ATOM 729 O O . VAL A 1 97 ? -16.042 -6.248 8.911 1.00 93.62 97 VAL A O 1
ATOM 732 N N . PRO A 1 98 ? -16.450 -4.129 8.323 1.00 93.62 98 PRO A N 1
ATOM 733 C CA . PRO A 1 98 ? -17.807 -4.423 7.874 1.00 93.62 98 PRO A CA 1
ATOM 734 C C . PRO A 1 98 ? -17.834 -5.483 6.771 1.00 93.62 98 PRO A C 1
ATOM 736 O O . PRO A 1 98 ? -16.986 -5.478 5.874 1.00 93.62 98 PRO A O 1
ATOM 739 N N . ASP A 1 99 ? -18.862 -6.330 6.795 1.00 91.38 99 ASP A N 1
ATOM 740 C CA . ASP A 1 99 ? -19.069 -7.348 5.769 1.00 91.38 99 ASP A CA 1
ATOM 741 C C . ASP A 1 99 ? -19.048 -6.752 4.358 1.00 91.38 99 ASP A C 1
ATOM 743 O O . ASP A 1 99 ? -19.549 -5.655 4.085 1.00 91.38 99 ASP A O 1
ATOM 747 N N . GLY A 1 100 ? -18.476 -7.515 3.429 1.00 89.06 100 GLY A N 1
ATOM 748 C CA . GLY A 1 100 ? -18.368 -7.117 2.032 1.00 89.06 100 GLY A CA 1
ATOM 749 C C . GLY A 1 100 ? -17.191 -6.193 1.729 1.00 89.06 100 GLY A C 1
ATOM 750 O O . GLY A 1 100 ? -17.050 -5.821 0.561 1.00 89.06 100 GLY A O 1
ATOM 751 N N . PHE A 1 101 ? -16.336 -5.872 2.704 1.00 91.25 101 PHE A N 1
ATOM 752 C CA . PHE A 1 101 ? -15.064 -5.180 2.500 1.00 91.25 101 PHE A CA 1
ATOM 753 C C . PHE A 1 101 ? -13.865 -6.127 2.601 1.00 91.25 101 PHE A C 1
ATOM 755 O O . PHE A 1 101 ? -13.843 -7.041 3.417 1.00 91.25 101 PHE A O 1
ATOM 762 N N . TRP A 1 102 ? -12.846 -5.867 1.783 1.00 91.06 102 TRP A N 1
ATOM 763 C CA . TRP A 1 102 ? -11.610 -6.645 1.718 1.00 91.06 102 TRP A CA 1
ATOM 764 C C . TRP A 1 102 ? -10.401 -5.729 1.768 1.00 91.06 102 TRP A C 1
ATOM 766 O O . TRP A 1 102 ? -10.412 -4.653 1.162 1.00 91.06 102 TRP A O 1
ATOM 776 N N . LEU A 1 103 ? -9.344 -6.166 2.448 1.00 90.38 103 LEU A N 1
ATOM 777 C CA . LEU A 1 103 ? -8.059 -5.489 2.440 1.00 90.38 103 LEU A CA 1
ATOM 778 C C . LEU A 1 103 ? -7.531 -5.440 1.004 1.00 90.38 103 LEU A C 1
ATOM 780 O O . LEU A 1 103 ? -7.399 -6.465 0.336 1.00 90.38 103 LEU A O 1
ATOM 784 N N . ARG A 1 104 ? -7.238 -4.227 0.536 1.00 86.69 104 ARG A N 1
ATOM 785 C CA . ARG A 1 104 ? -6.703 -3.966 -0.804 1.00 86.69 104 ARG A CA 1
ATOM 786 C C . ARG A 1 104 ? -5.234 -3.582 -0.753 1.00 86.69 104 ARG A C 1
ATOM 788 O O . ARG A 1 104 ? -4.464 -3.988 -1.613 1.00 86.69 104 ARG A O 1
ATOM 795 N N . ALA A 1 105 ? -4.879 -2.719 0.191 1.00 85.56 105 ALA A N 1
ATOM 796 C CA . ALA A 1 105 ? -3.552 -2.136 0.254 1.00 85.56 105 ALA A CA 1
ATOM 797 C C . ALA A 1 105 ? -3.176 -1.800 1.691 1.00 85.56 105 ALA A C 1
ATOM 799 O O . ALA A 1 105 ? -4.021 -1.397 2.495 1.00 85.56 105 ALA A O 1
ATOM 800 N N . VAL A 1 106 ? -1.885 -1.917 1.961 1.00 87.62 106 VAL A N 1
ATOM 801 C CA . VAL A 1 106 ? -1.228 -1.468 3.181 1.00 87.62 106 VAL A CA 1
ATOM 802 C C . VAL A 1 106 ? -0.066 -0.574 2.774 1.00 87.62 106 VAL A C 1
ATOM 804 O O . VAL A 1 106 ? 0.642 -0.880 1.818 1.00 87.62 106 VAL A O 1
ATOM 807 N N . SER A 1 107 ? 0.095 0.550 3.461 1.00 84.06 107 SER A N 1
ATOM 808 C CA . SER A 1 107 ? 1.154 1.518 3.182 1.00 84.06 107 SER A CA 1
ATOM 809 C C . SER A 1 107 ? 1.760 1.986 4.500 1.00 84.06 107 SER A C 1
ATOM 811 O O . SER A 1 107 ? 1.221 2.908 5.118 1.00 84.06 107 SER A O 1
ATOM 813 N N . PRO A 1 108 ? 2.828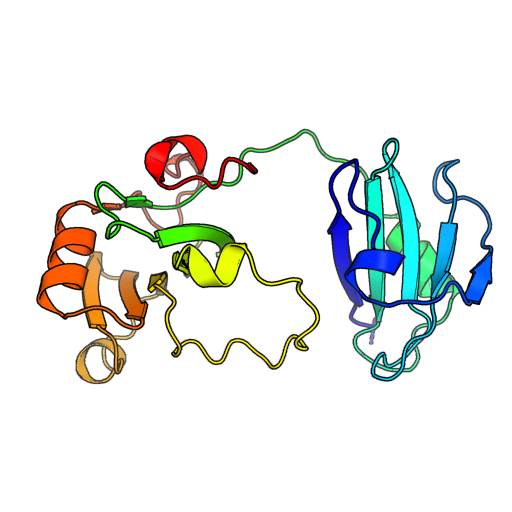 1.330 4.982 1.00 76.19 108 PRO A N 1
ATOM 814 C CA . PRO A 1 108 ? 3.684 1.893 6.014 1.00 76.19 108 PRO A CA 1
ATOM 815 C C . PRO A 1 108 ? 4.579 2.946 5.346 1.00 76.19 108 PRO A C 1
ATOM 817 O O . PRO A 1 108 ? 5.544 2.599 4.675 1.00 76.19 108 PRO A O 1
ATOM 820 N N . ASP A 1 109 ? 4.209 4.219 5.457 1.00 69.94 109 ASP A N 1
ATOM 821 C CA . ASP A 1 109 ? 4.890 5.317 4.750 1.00 69.94 109 ASP A CA 1
ATOM 822 C C . ASP A 1 109 ? 6.111 5.799 5.550 1.00 69.94 109 ASP A C 1
ATOM 824 O O . ASP A 1 109 ? 7.201 6.002 5.022 1.00 69.94 109 ASP A O 1
ATOM 828 N N . SER A 1 110 ? 5.962 5.854 6.876 1.00 66.00 110 SER A N 1
ATOM 829 C CA . SER A 1 110 ? 7.065 6.040 7.813 1.00 66.00 110 SER A CA 1
ATOM 830 C C . SER A 1 110 ? 6.811 5.187 9.053 1.00 66.00 110 SER A C 1
ATOM 832 O O . SER A 1 110 ? 5.731 5.303 9.643 1.00 66.00 110 SER A O 1
ATOM 834 N N . PRO A 1 111 ? 7.784 4.369 9.505 1.00 58.47 111 PRO A N 1
ATOM 835 C CA . PRO A 1 111 ? 7.636 3.550 10.711 1.00 58.47 111 PRO A CA 1
ATOM 836 C C . PRO A 1 111 ? 7.333 4.374 11.973 1.00 58.47 111 PRO A C 1
ATOM 838 O O . PRO A 1 111 ? 6.903 3.814 12.977 1.00 58.47 111 PRO A O 1
ATOM 841 N N . ASN A 1 112 ? 7.522 5.695 11.923 1.00 60.69 112 ASN A N 1
ATOM 842 C CA . ASN A 1 112 ? 7.342 6.571 13.073 1.00 60.69 112 ASN A CA 1
ATOM 843 C C . ASN A 1 112 ? 6.120 7.479 12.986 1.00 60.69 112 ASN A C 1
ATOM 845 O O . ASN A 1 112 ? 5.744 8.044 14.002 1.00 60.69 112 ASN A O 1
ATOM 849 N N . GLU A 1 113 ? 5.516 7.654 11.811 1.00 68.25 113 GLU A N 1
ATOM 850 C CA . GLU A 1 113 ? 4.570 8.762 11.627 1.00 68.25 113 GLU A CA 1
ATOM 851 C C . GLU A 1 113 ? 3.313 8.395 10.864 1.00 68.25 113 GLU A C 1
ATOM 853 O O . GLU A 1 113 ? 2.322 9.103 11.015 1.00 68.25 113 GLU A O 1
ATOM 858 N N . PHE A 1 114 ? 3.328 7.343 10.037 1.00 83.12 114 PHE A N 1
ATOM 859 C CA . PHE A 1 114 ? 2.198 7.092 9.154 1.00 83.12 114 PHE A CA 1
ATOM 860 C C . PHE A 1 114 ? 2.109 5.638 8.686 1.00 83.12 114 PHE A C 1
ATOM 862 O O . PHE A 1 114 ? 3.014 5.111 8.032 1.00 83.12 114 PHE A O 1
ATOM 869 N N . ALA A 1 115 ? 0.973 5.001 8.968 1.00 89.38 115 ALA A N 1
ATOM 870 C CA . ALA A 1 115 ? 0.626 3.695 8.423 1.00 89.38 115 ALA A CA 1
ATOM 871 C C . ALA A 1 115 ? -0.849 3.656 8.025 1.00 89.38 115 ALA A C 1
ATOM 873 O O . ALA A 1 115 ? -1.725 4.010 8.813 1.00 89.38 115 ALA A O 1
ATOM 874 N N . THR A 1 116 ? -1.128 3.178 6.812 1.00 90.38 116 THR A N 1
ATOM 875 C CA . THR A 1 116 ? -2.490 3.075 6.275 1.00 90.38 116 THR A CA 1
ATOM 876 C C . THR A 1 116 ? -2.850 1.638 5.923 1.00 90.38 116 THR A C 1
ATOM 878 O O . THR A 1 116 ? -2.073 0.944 5.271 1.00 90.38 116 THR A O 1
ATOM 881 N N . ALA A 1 117 ? -4.071 1.225 6.263 1.00 92.50 117 ALA A N 1
ATOM 882 C CA . ALA A 1 117 ? -4.743 0.063 5.690 1.00 92.50 117 ALA A CA 1
ATOM 883 C C . ALA A 1 117 ? -5.991 0.527 4.922 1.00 92.50 117 ALA A C 1
ATOM 885 O O . ALA A 1 117 ? -6.831 1.247 5.461 1.00 92.50 117 ALA A O 1
ATOM 886 N N . THR A 1 118 ? -6.112 0.133 3.653 1.00 91.62 118 THR A N 1
ATOM 887 C CA . THR A 1 118 ? -7.257 0.467 2.793 1.00 91.62 118 THR A CA 1
ATOM 888 C C . THR A 1 118 ? -8.064 -0.781 2.479 1.00 91.62 118 THR A C 1
ATOM 890 O O . THR A 1 118 ? -7.538 -1.744 1.914 1.00 91.62 118 THR A O 1
ATOM 893 N N . PHE A 1 119 ? -9.363 -0.715 2.753 1.00 91.81 119 PHE A N 1
ATOM 894 C CA . PHE A 1 119 ? -10.335 -1.748 2.439 1.00 91.81 119 PHE A CA 1
ATOM 895 C C . PHE A 1 119 ? -11.277 -1.281 1.332 1.00 91.81 119 PHE A C 1
ATOM 897 O O . PHE A 1 119 ? -11.747 -0.139 1.328 1.00 91.81 119 PHE A O 1
ATOM 904 N N . LEU A 1 120 ? -11.567 -2.171 0.388 1.00 89.00 120 LEU A N 1
ATOM 905 C CA . LEU A 1 120 ? -12.499 -1.932 -0.707 1.00 89.00 120 LEU A CA 1
ATOM 906 C C . LEU A 1 120 ? -13.733 -2.817 -0.596 1.00 89.00 120 LEU A C 1
ATOM 908 O O . LEU A 1 120 ? -13.619 -3.964 -0.169 1.00 89.00 120 LEU A O 1
ATOM 912 N N . PRO A 1 121 ? -14.889 -2.347 -1.084 1.00 88.38 121 PRO A N 1
ATOM 913 C CA . PRO A 1 121 ? -16.061 -3.185 -1.188 1.00 88.38 121 PRO A CA 1
ATOM 914 C C . PRO A 1 121 ? -15.824 -4.244 -2.271 1.00 88.38 121 PRO A C 1
ATOM 916 O O . PRO A 1 121 ? -15.169 -3.996 -3.287 1.00 88.38 121 PRO A O 1
ATOM 919 N N . THR A 1 122 ? -16.410 -5.422 -2.084 1.00 82.69 122 THR A N 1
ATOM 920 C CA . THR A 1 122 ? -16.266 -6.601 -2.958 1.00 82.69 122 THR A CA 1
ATOM 921 C C . THR A 1 122 ? -16.542 -6.268 -4.426 1.00 82.69 122 THR A C 1
ATOM 923 O O . THR A 1 122 ? -15.841 -6.737 -5.322 1.00 82.69 122 THR A O 1
ATOM 926 N N . ALA A 1 123 ? -17.534 -5.410 -4.681 1.00 77.81 123 ALA A N 1
ATOM 927 C CA . ALA A 1 123 ? -17.889 -4.961 -6.024 1.00 77.81 123 ALA A CA 1
ATOM 928 C C . ALA A 1 123 ? -16.738 -4.224 -6.738 1.00 77.81 123 ALA A C 1
ATOM 930 O O . ALA A 1 123 ? -16.580 -4.364 -7.948 1.00 77.81 123 ALA A O 1
ATOM 931 N N . SER A 1 124 ? -15.904 -3.488 -5.998 1.00 75.81 124 SER A N 1
ATOM 932 C CA . SER A 1 124 ? -14.754 -2.763 -6.549 1.00 75.81 124 SER A CA 1
ATOM 933 C C . SER A 1 124 ? -13.551 -3.668 -6.811 1.00 75.81 124 SER A C 1
ATOM 935 O O . SER A 1 124 ? -12.754 -3.362 -7.693 1.00 75.81 124 SER A O 1
ATOM 937 N N . MET A 1 125 ? -13.429 -4.789 -6.092 1.00 68.25 125 MET A N 1
ATOM 938 C CA . MET A 1 125 ? -12.349 -5.765 -6.296 1.00 68.25 125 MET A CA 1
ATOM 939 C C . MET A 1 125 ? -12.499 -6.528 -7.619 1.00 68.25 125 MET A C 1
ATOM 941 O O . MET A 1 125 ? -11.506 -6.901 -8.233 1.00 68.25 125 MET A O 1
ATOM 945 N N . ARG A 1 126 ? -13.740 -6.725 -8.085 1.00 63.22 126 ARG A N 1
ATOM 946 C CA . ARG A 1 126 ? -14.058 -7.456 -9.325 1.00 63.22 126 ARG A CA 1
ATOM 947 C C . ARG A 1 126 ? -14.027 -6.586 -10.588 1.00 63.22 126 ARG A C 1
ATOM 949 O O . ARG A 1 126 ? -14.243 -7.100 -11.683 1.00 63.22 126 ARG A O 1
ATOM 956 N N . SER A 1 127 ? -13.794 -5.277 -10.468 1.00 51.72 127 SER A N 1
ATOM 957 C CA . SER A 1 127 ? -13.744 -4.403 -11.641 1.00 51.72 127 SER A CA 1
ATOM 958 C C . SER A 1 127 ? -12.416 -4.592 -12.381 1.00 51.72 127 SER A C 1
ATOM 960 O O . SER A 1 127 ? -11.366 -4.378 -11.771 1.00 51.72 127 SER A O 1
ATOM 962 N N . PRO A 1 128 ? -12.418 -4.892 -13.696 1.00 45.47 128 PRO A N 1
ATOM 963 C CA . PRO A 1 128 ? -11.201 -4.821 -14.491 1.00 45.47 128 PRO A CA 1
ATOM 964 C C . PRO A 1 128 ? -10.640 -3.403 -14.370 1.00 45.47 128 PRO A C 1
ATOM 966 O O . PRO A 1 128 ? -11.347 -2.411 -14.578 1.00 45.47 128 PRO A O 1
ATOM 969 N N . VAL A 1 129 ? -9.385 -3.309 -13.935 1.00 45.78 129 VAL A N 1
ATOM 970 C CA . VAL A 1 129 ? -8.723 -2.055 -13.569 1.00 45.78 129 VAL A CA 1
ATOM 971 C C . VAL A 1 129 ? -8.333 -1.287 -14.833 1.00 45.78 129 VAL A C 1
ATOM 973 O O . VAL A 1 129 ? -7.168 -1.207 -15.197 1.00 45.78 129 VAL A O 1
ATOM 976 N N . SER A 1 130 ? -9.325 -0.751 -15.541 1.00 35.69 130 SER A N 1
ATOM 977 C CA . SER A 1 130 ? -9.142 0.110 -16.716 1.00 35.69 130 SER A CA 1
ATOM 978 C C . SER A 1 130 ? -9.558 1.558 -16.469 1.00 35.69 130 SER A C 1
ATOM 980 O O . SER A 1 130 ? -9.345 2.416 -17.326 1.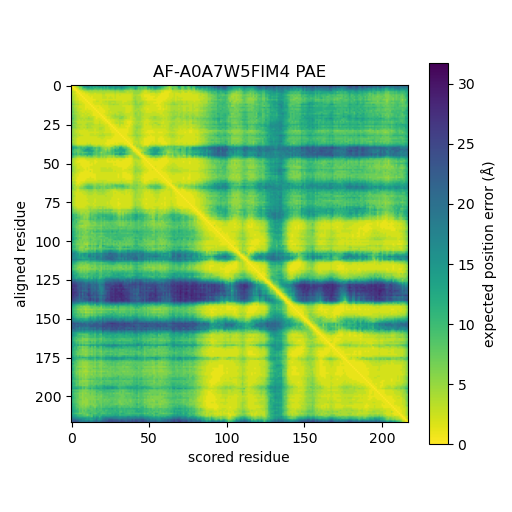00 35.69 130 SER A O 1
ATOM 982 N N . ARG A 1 131 ? -10.096 1.888 -15.288 1.00 36.41 131 ARG A N 1
ATOM 983 C CA . ARG A 1 131 ? -10.236 3.292 -14.901 1.00 36.41 131 ARG A CA 1
ATOM 984 C C . ARG A 1 131 ? -8.922 3.758 -14.309 1.00 36.41 131 ARG A C 1
ATOM 986 O O . ARG A 1 131 ? -8.457 3.211 -13.312 1.00 36.41 131 ARG A O 1
ATOM 993 N N . ARG A 1 132 ? -8.332 4.726 -15.012 1.00 36.03 132 ARG A N 1
ATOM 994 C CA . ARG A 1 132 ? -7.178 5.524 -14.614 1.00 36.03 132 ARG A CA 1
ATOM 995 C C . ARG A 1 132 ? -7.113 5.667 -13.100 1.00 36.03 132 ARG A C 1
ATOM 997 O O . ARG A 1 132 ? -8.119 5.952 -12.454 1.00 36.03 132 ARG A O 1
ATOM 1004 N N . TYR A 1 133 ? -5.898 5.507 -12.595 1.00 38.72 133 TYR A N 1
ATOM 1005 C CA . TYR A 1 133 ? -5.430 5.987 -11.302 1.00 38.72 133 TYR A CA 1
ATOM 1006 C C . TYR A 1 133 ? -5.551 7.529 -11.283 1.00 38.72 133 TYR A C 1
ATOM 1008 O O . TYR A 1 133 ? -4.565 8.253 -11.260 1.00 38.72 133 TYR A O 1
ATOM 1016 N N . GLU A 1 134 ? -6.768 8.055 -11.420 1.00 30.91 134 GLU A N 1
ATOM 1017 C CA . GLU A 1 134 ? -7.087 9.393 -10.942 1.00 30.91 134 GLU A CA 1
ATOM 1018 C C . GLU A 1 134 ? -6.926 9.291 -9.432 1.00 30.91 134 GLU A C 1
ATOM 1020 O O . GLU A 1 134 ? -7.366 8.299 -8.845 1.00 30.91 134 GLU A O 1
ATOM 1025 N N . GLY A 1 135 ? -6.132 10.208 -8.873 1.00 31.80 135 GLY A N 1
ATOM 1026 C CA . GLY A 1 135 ? -5.543 10.107 -7.542 1.00 31.80 135 GLY A CA 1
ATOM 1027 C C . GLY A 1 135 ? -6.534 9.675 -6.473 1.00 31.80 135 GLY A C 1
ATOM 1028 O O . GLY A 1 135 ? -7.737 9.752 -6.672 1.00 31.80 135 GLY A O 1
ATOM 1029 N N . ILE A 1 136 ? -5.995 9.198 -5.353 1.00 37.72 136 ILE A N 1
ATOM 1030 C CA . ILE A 1 136 ? -6.703 8.774 -4.141 1.00 37.72 136 ILE A CA 1
ATOM 1031 C C . ILE A 1 136 ? -7.726 9.850 -3.730 1.00 37.72 136 ILE A C 1
ATOM 1033 O O . ILE A 1 136 ? -7.484 10.668 -2.853 1.00 37.72 136 ILE A O 1
ATOM 1037 N N . ASP A 1 137 ? -8.881 9.868 -4.382 1.00 38.47 137 ASP A N 1
ATOM 1038 C CA . ASP A 1 137 ? -10.027 10.670 -4.015 1.00 38.47 137 ASP A CA 1
ATOM 1039 C C . ASP A 1 137 ? -10.762 9.773 -3.026 1.00 38.47 137 ASP A C 1
ATOM 1041 O O . ASP A 1 137 ? -11.590 8.927 -3.380 1.00 38.47 137 ASP A O 1
ATOM 1045 N N . GLY A 1 138 ? -10.262 9.816 -1.788 1.00 42.84 138 GLY A N 1
ATOM 1046 C CA . GLY A 1 138 ? -10.474 8.853 -0.706 1.00 42.84 138 GLY A CA 1
ATOM 1047 C C . GLY A 1 138 ? -11.895 8.797 -0.147 1.00 42.84 138 GLY A C 1
ATOM 1048 O O . GLY A 1 138 ? -12.068 8.680 1.059 1.00 42.84 138 GLY A O 1
ATOM 1049 N N . THR A 1 139 ? -12.927 8.926 -0.980 1.00 47.41 139 THR A N 1
ATOM 1050 C CA . THR A 1 139 ? -14.289 9.178 -0.490 1.00 47.41 139 THR A CA 1
ATOM 1051 C C . THR A 1 139 ? -15.386 8.322 -1.101 1.00 47.41 139 THR A C 1
ATOM 1053 O O . THR A 1 139 ? -16.476 8.271 -0.529 1.00 47.41 139 THR A O 1
ATOM 1056 N N . ARG A 1 140 ? -15.164 7.605 -2.211 1.00 57.25 140 ARG A N 1
ATOM 1057 C CA . ARG A 1 140 ? -16.243 6.803 -2.818 1.00 57.25 140 ARG A CA 1
ATOM 1058 C C . ARG A 1 140 ? -16.078 5.314 -2.563 1.00 57.25 140 ARG A C 1
ATOM 1060 O O . ARG A 1 140 ? -15.535 4.572 -3.375 1.00 57.25 140 ARG A O 1
ATOM 1067 N N . GLY A 1 141 ? -16.628 4.892 -1.427 1.00 73.19 141 GLY A N 1
ATOM 1068 C CA . GLY A 1 141 ? -16.956 3.503 -1.136 1.00 73.19 141 GLY A CA 1
ATOM 1069 C C . GLY A 1 141 ? -15.871 2.684 -0.450 1.00 73.19 141 GLY A C 1
ATOM 1070 O O . GLY A 1 141 ? -16.126 1.513 -0.222 1.00 73.19 141 GLY A O 1
ATOM 1071 N N . ASN A 1 142 ? -14.699 3.238 -0.126 1.00 87.50 142 ASN A N 1
ATOM 1072 C CA . ASN A 1 142 ? -13.642 2.536 0.613 1.00 87.50 142 ASN A CA 1
ATOM 1073 C C . ASN A 1 142 ? -13.710 2.820 2.126 1.00 87.50 142 ASN A C 1
ATOM 1075 O O . ASN A 1 142 ? -14.471 3.680 2.569 1.00 87.50 142 ASN A O 1
ATOM 1079 N N . ILE A 1 143 ? -12.919 2.073 2.900 1.00 91.69 143 ILE A N 1
ATOM 1080 C CA . ILE A 1 143 ? -12.585 2.368 4.299 1.00 91.69 143 ILE A CA 1
ATOM 1081 C C . ILE A 1 143 ? -11.070 2.526 4.360 1.00 91.69 143 ILE A C 1
ATOM 1083 O O . ILE A 1 143 ? -10.346 1.650 3.885 1.00 91.69 143 ILE A O 1
ATOM 1087 N N . GLN A 1 144 ? -10.585 3.619 4.935 1.00 92.38 144 GLN A N 1
ATOM 1088 C CA . GLN A 1 144 ? -9.169 3.787 5.240 1.00 92.38 144 GLN A CA 1
ATOM 1089 C C . GLN A 1 144 ? -8.995 3.920 6.742 1.00 92.38 144 GLN A C 1
ATOM 1091 O O . GLN A 1 144 ? -9.681 4.713 7.384 1.00 92.38 144 GLN A O 1
ATOM 1096 N N . ILE A 1 145 ? -8.078 3.126 7.282 1.00 93.62 145 ILE A N 1
ATOM 1097 C CA . ILE A 1 145 ? -7.621 3.208 8.664 1.00 93.62 145 ILE A CA 1
ATOM 1098 C C . ILE A 1 145 ? -6.205 3.755 8.612 1.00 93.62 145 ILE A C 1
ATOM 1100 O O . ILE A 1 145 ? -5.342 3.156 7.969 1.00 93.62 145 ILE A O 1
ATOM 1104 N N . VAL A 1 146 ? -5.988 4.885 9.269 1.00 92.19 146 VAL A N 1
ATOM 1105 C CA . VAL A 1 146 ? -4.722 5.611 9.261 1.00 92.19 146 VAL A CA 1
ATOM 1106 C C . VAL A 1 146 ? -4.258 5.775 10.698 1.00 92.19 146 VAL A C 1
ATOM 1108 O O . VAL A 1 146 ? -4.968 6.384 11.492 1.00 92.19 146 VAL A O 1
ATOM 1111 N N . LEU A 1 147 ? -3.084 5.243 11.035 1.00 92.25 147 LEU A N 1
ATOM 1112 C CA . LEU A 1 147 ? -2.332 5.694 12.203 1.00 92.25 147 LEU A CA 1
ATOM 1113 C C . LEU A 1 147 ? -1.431 6.836 11.748 1.00 92.25 147 LEU A C 1
ATOM 1115 O O . LEU A 1 147 ? -0.678 6.654 10.791 1.00 92.25 147 LEU A O 1
ATOM 1119 N N . GLN A 1 148 ? -1.493 7.968 12.440 1.00 89.69 148 GLN A N 1
ATOM 1120 C CA . GLN A 1 148 ? -0.658 9.121 12.133 1.00 89.69 148 GLN A CA 1
ATOM 1121 C C . GLN A 1 148 ? -0.190 9.874 13.380 1.00 89.69 148 GLN A C 1
ATOM 1123 O O . GLN A 1 148 ? -0.729 9.681 14.474 1.00 89.69 148 GLN A O 1
ATOM 1128 N N . G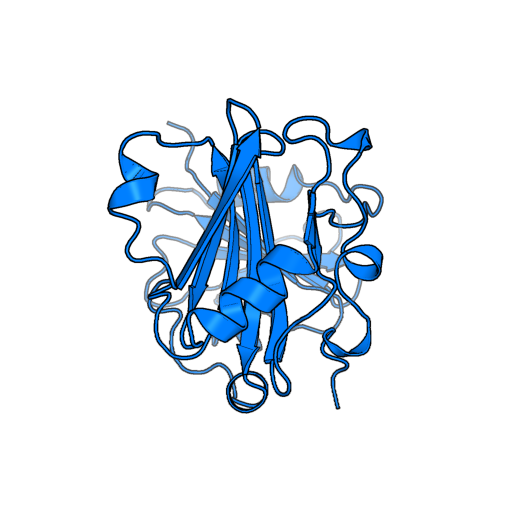LY A 1 149 ? 0.791 10.761 13.193 1.00 88.31 149 GLY A N 1
ATOM 1129 C CA . GLY A 1 149 ? 1.122 11.796 14.168 1.00 88.31 149 GLY A CA 1
ATOM 1130 C C . GLY A 1 149 ? -0.106 12.648 14.508 1.00 88.31 149 GLY A C 1
ATOM 1131 O O . GLY A 1 149 ? -0.890 13.025 13.637 1.00 88.31 149 GLY A O 1
ATOM 1132 N N . ARG A 1 150 ? -0.292 12.927 15.794 1.00 85.88 150 ARG A N 1
ATOM 1133 C CA . ARG A 1 150 ? -1.441 13.651 16.324 1.00 85.88 150 ARG A CA 1
ATOM 1134 C C . ARG A 1 150 ? -1.351 15.122 15.951 1.00 85.88 150 ARG A C 1
ATOM 1136 O O . ARG A 1 150 ? -0.407 15.805 16.343 1.00 85.88 150 ARG A O 1
ATOM 1143 N N . ASP A 1 151 ? -2.390 15.622 15.291 1.00 80.44 151 ASP A N 1
ATOM 1144 C CA . ASP A 1 151 ? -2.627 17.054 15.137 1.00 80.44 151 ASP A CA 1
ATOM 1145 C C . ASP A 1 151 ? -3.708 17.495 16.144 1.00 80.44 151 ASP A C 1
ATOM 1147 O O . ASP A 1 151 ? -4.900 17.229 15.940 1.00 80.44 151 ASP A O 1
ATOM 1151 N N . PRO A 1 152 ? -3.338 18.190 17.241 1.00 71.06 152 PRO A N 1
ATOM 1152 C CA . PRO A 1 152 ? -4.296 18.655 18.242 1.00 71.06 152 PRO A CA 1
ATOM 1153 C C . PRO A 1 152 ? -5.381 19.574 17.664 1.00 71.06 152 PRO A C 1
ATOM 1155 O O . PRO A 1 152 ? -6.480 19.634 18.216 1.00 71.06 152 PRO A O 1
ATOM 1158 N N . ALA A 1 153 ? -5.090 20.288 16.571 1.00 69.31 153 ALA A N 1
ATOM 1159 C CA . ALA A 1 153 ? -6.057 21.126 15.867 1.00 69.31 153 ALA A CA 1
ATOM 1160 C C . ALA A 1 153 ? -6.886 20.321 14.847 1.00 69.31 153 ALA A C 1
ATOM 1162 O O . ALA A 1 153 ? -8.051 20.650 14.594 1.00 69.31 153 ALA A O 1
ATOM 1163 N N . GLY A 1 154 ? -6.307 19.252 14.297 1.00 63.25 154 GLY A N 1
ATOM 1164 C CA . GLY A 1 154 ? -6.904 18.376 13.290 1.00 63.25 154 GLY A CA 1
ATOM 1165 C C . GLY A 1 154 ? -8.036 17.495 13.820 1.00 63.25 154 GLY A C 1
ATOM 1166 O O . GLY A 1 154 ? -9.045 17.322 13.135 1.00 63.25 154 GLY A O 1
ATOM 1167 N N . ALA A 1 155 ? -7.951 17.015 15.064 1.00 59.66 155 ALA A N 1
ATOM 1168 C CA . ALA A 1 155 ? -8.953 16.113 15.653 1.00 59.66 155 ALA A CA 1
ATOM 1169 C C . ALA A 1 155 ? -10.389 16.684 15.670 1.00 59.66 155 ALA A C 1
ATOM 1171 O O . ALA A 1 155 ? -11.362 15.945 15.516 1.00 59.66 155 ALA A O 1
ATOM 1172 N N . ALA A 1 156 ? -10.543 18.004 15.825 1.00 58.84 156 ALA A N 1
ATOM 1173 C CA . ALA A 1 156 ? -11.853 18.661 15.843 1.00 58.84 156 ALA A CA 1
ATOM 1174 C C . ALA A 1 156 ? -12.469 18.840 14.441 1.00 58.84 156 ALA A C 1
ATOM 1176 O O . ALA A 1 156 ? -13.684 18.995 14.324 1.00 58.84 156 ALA A O 1
ATOM 1177 N N . ASN A 1 157 ? -11.648 18.805 13.385 1.00 63.62 157 ASN A N 1
ATOM 1178 C CA . ASN A 1 157 ? -12.026 19.202 12.025 1.00 63.62 157 ASN A CA 1
ATOM 1179 C C . ASN A 1 157 ? -11.621 18.184 10.943 1.00 63.62 157 ASN A C 1
ATOM 1181 O O . ASN A 1 157 ? -11.721 18.491 9.758 1.00 63.62 157 ASN A O 1
ATOM 1185 N N . CYS A 1 158 ? -11.209 16.969 11.321 1.00 71.75 158 CYS A N 1
ATOM 1186 C CA . CYS A 1 158 ? -10.656 15.947 10.420 1.00 71.75 158 CYS A CA 1
ATOM 1187 C C . CYS A 1 158 ? -11.590 15.523 9.266 1.0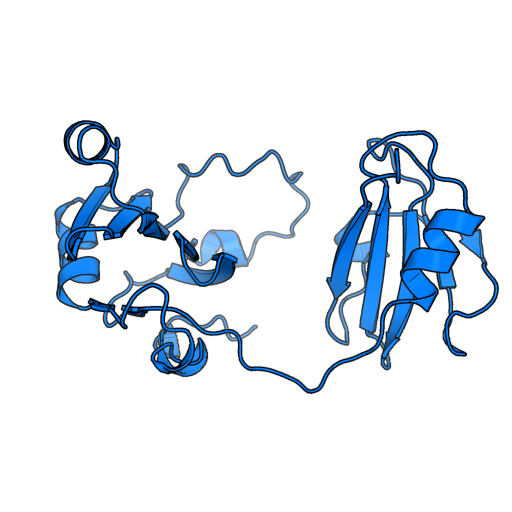0 71.75 158 CYS A C 1
ATOM 1189 O O . CYS A 1 158 ? -11.162 14.791 8.380 1.00 71.75 158 CYS A O 1
ATOM 1191 N N . GLY A 1 159 ? -12.886 15.876 9.298 1.00 75.50 159 GLY A N 1
ATOM 1192 C CA . GLY A 1 159 ? -13.887 15.368 8.348 1.00 75.50 159 GLY A CA 1
ATOM 1193 C C . GLY A 1 159 ? -14.034 13.839 8.374 1.00 75.50 159 GLY A C 1
ATOM 1194 O O . GLY A 1 159 ? -14.639 13.255 7.477 1.00 75.50 159 GLY A O 1
ATOM 1195 N N . CYS A 1 160 ? -13.465 13.191 9.390 1.00 86.12 160 CYS A N 1
ATOM 1196 C CA . CYS A 1 160 ? -13.324 11.755 9.480 1.00 86.12 160 CYS A CA 1
ATOM 1197 C C . CYS A 1 160 ? -14.578 11.077 10.046 1.00 86.12 160 CYS A C 1
ATOM 1199 O O . CYS A 1 160 ? -15.383 11.668 10.773 1.00 86.12 160 CYS A O 1
ATOM 1201 N N . THR A 1 161 ? -14.756 9.807 9.690 1.00 90.62 161 THR A N 1
ATOM 1202 C CA . THR A 1 161 ? -15.900 8.991 10.111 1.00 90.62 161 THR A CA 1
ATOM 1203 C C . THR A 1 161 ? -15.710 8.465 11.534 1.00 90.62 161 THR A C 1
ATOM 1205 O O . THR A 1 161 ? -16.682 8.339 12.282 1.00 90.62 161 THR A O 1
ATOM 1208 N N . GLY A 1 162 ? -14.462 8.192 11.921 1.00 91.75 162 GLY A N 1
ATOM 1209 C CA . GLY A 1 162 ? -14.073 7.776 13.265 1.00 91.75 162 GLY A CA 1
ATOM 1210 C C . GLY A 1 162 ? -12.693 8.303 13.648 1.00 91.75 162 GLY A C 1
ATOM 1211 O O . GLY A 1 162 ? -11.850 8.541 12.787 1.00 91.75 162 GLY A O 1
ATOM 1212 N N . TYR A 1 163 ? -12.482 8.474 14.951 1.00 92.19 163 TYR A N 1
ATOM 1213 C CA . TYR A 1 163 ? -11.260 9.019 15.528 1.00 92.19 163 TYR A CA 1
ATOM 1214 C C . TYR A 1 163 ? -10.962 8.409 16.905 1.00 92.19 163 TYR A C 1
ATOM 1216 O O . TYR A 1 163 ? -11.886 8.236 17.709 1.00 92.19 163 TYR A O 1
ATOM 1224 N N . ARG A 1 164 ? -9.685 8.128 17.199 1.00 92.69 164 ARG A N 1
ATOM 1225 C CA . ARG A 1 164 ? -9.203 7.731 18.532 1.00 92.69 164 ARG A CA 1
ATOM 1226 C C . ARG A 1 164 ? -7.761 8.198 18.758 1.00 92.69 164 ARG A C 1
ATOM 1228 O O . ARG A 1 164 ? -6.876 7.810 18.007 1.00 92.69 164 ARG A O 1
ATOM 1235 N N . VAL A 1 165 ? -7.518 8.952 19.831 1.00 92.31 165 VAL A N 1
ATOM 1236 C CA . VAL A 1 165 ? -6.156 9.220 20.334 1.00 92.31 165 VAL A CA 1
ATOM 1237 C C . VAL A 1 165 ? -5.565 7.919 20.876 1.00 92.31 165 VAL A C 1
ATOM 1239 O O . VAL A 1 165 ? -6.245 7.215 21.625 1.00 92.31 165 VAL A O 1
ATOM 1242 N N . VAL A 1 166 ? -4.330 7.604 20.490 1.00 90.62 166 VAL A N 1
ATOM 1243 C CA . VAL A 1 166 ? -3.610 6.396 20.930 1.00 90.62 166 VAL A CA 1
ATOM 1244 C C . VAL A 1 166 ? -2.660 6.728 22.076 1.00 90.62 166 VAL A C 1
ATOM 1246 O O . VAL A 1 166 ? -2.672 6.044 23.095 1.00 90.62 166 VAL A O 1
ATOM 1249 N N . ASP A 1 167 ? -1.884 7.801 21.924 1.00 89.50 167 ASP A N 1
ATOM 1250 C CA . ASP A 1 167 ? -0.962 8.329 22.929 1.00 89.50 167 ASP A CA 1
ATOM 1251 C C . ASP A 1 167 ? -0.824 9.862 22.789 1.00 89.50 167 ASP A C 1
ATOM 1253 O O . ASP A 1 167 ? -1.614 10.517 22.101 1.00 89.50 167 ASP A O 1
ATOM 1257 N N . ASP A 1 168 ? 0.157 10.460 23.469 1.00 84.06 168 ASP A N 1
ATOM 1258 C CA . ASP A 1 168 ? 0.377 11.911 23.447 1.00 84.06 168 ASP A CA 1
ATOM 1259 C C . ASP A 1 168 ? 0.739 12.452 22.052 1.00 84.06 168 ASP A C 1
ATOM 1261 O O . ASP A 1 168 ? 0.449 13.615 21.760 1.00 84.06 168 ASP A O 1
ATOM 1265 N N . GLY A 1 169 ? 1.317 11.616 21.188 1.00 89.00 169 GLY A N 1
ATOM 1266 C CA . GLY A 1 169 ? 1.826 11.976 19.869 1.00 89.00 169 GLY A CA 1
ATOM 1267 C C . GLY A 1 169 ? 1.107 11.330 18.688 1.00 89.00 169 GLY A C 1
ATOM 1268 O O . GLY A 1 169 ? 1.415 11.712 17.565 1.00 89.00 169 GLY A O 1
ATOM 1269 N N . HIS A 1 170 ? 0.162 10.405 18.893 1.00 91.62 170 HIS A N 1
ATOM 1270 C CA . HIS A 1 170 ? -0.450 9.636 17.803 1.00 91.62 170 HIS A CA 1
ATOM 1271 C C . HIS A 1 170 ? -1.962 9.461 17.916 1.00 91.62 170 HIS A C 1
ATOM 1273 O O . HIS A 1 170 ? -2.565 9.423 18.994 1.00 91.62 170 HIS A O 1
ATOM 1279 N N . GLU A 1 171 ? -2.577 9.279 16.755 1.00 92.31 171 GLU A N 1
ATOM 1280 C CA . GLU A 1 171 ? -4.006 9.061 16.604 1.00 92.31 171 GLU A CA 1
ATOM 1281 C C . GLU A 1 171 ? -4.317 8.069 15.484 1.00 92.31 171 GLU A C 1
ATOM 1283 O O . GLU A 1 171 ? -3.565 7.921 14.522 1.00 92.31 171 GLU A O 1
ATOM 1288 N N . VAL A 1 172 ? -5.461 7.401 15.615 1.00 93.69 172 VAL A N 1
ATOM 1289 C CA . VAL A 1 172 ? -6.070 6.608 14.552 1.00 93.69 172 VAL A CA 1
ATOM 1290 C C . VAL A 1 172 ? -7.263 7.363 13.989 1.00 93.69 172 VAL A C 1
ATOM 1292 O O . VAL A 1 172 ? -8.189 7.731 14.720 1.00 93.69 172 VAL A O 1
ATOM 1295 N N . ILE A 1 173 ? -7.265 7.524 12.671 1.00 93.00 173 ILE A N 1
ATOM 1296 C CA . ILE A 1 173 ? -8.356 8.094 11.892 1.00 93.00 173 ILE A CA 1
ATOM 1297 C C . ILE A 1 173 ? -8.974 7.009 11.018 1.00 93.00 173 ILE A C 1
ATOM 1299 O O . ILE A 1 173 ? -8.275 6.216 10.388 1.00 93.00 173 ILE A O 1
ATOM 1303 N N . ILE A 1 174 ? -10.305 7.010 10.950 1.00 93.31 174 ILE A N 1
ATOM 1304 C CA . ILE A 1 174 ? -11.062 6.235 9.973 1.00 93.31 174 ILE A CA 1
ATOM 1305 C C . ILE A 1 174 ? -11.786 7.189 9.036 1.00 93.31 174 ILE A C 1
ATOM 1307 O O . ILE A 1 174 ? -12.624 7.985 9.469 1.00 93.31 174 ILE A O 1
ATOM 1311 N N . THR A 1 175 ? -11.511 7.064 7.744 1.00 91.00 175 THR A N 1
ATOM 1312 C CA . THR A 1 175 ? -12.283 7.702 6.674 1.00 91.00 175 THR A CA 1
ATOM 1313 C C . THR A 1 175 ? -12.993 6.636 5.849 1.00 91.00 175 THR A C 1
ATOM 1315 O O . THR A 1 175 ? -12.626 5.458 5.865 1.00 91.00 175 THR A O 1
ATOM 1318 N N . GLY A 1 176 ? -14.053 7.034 5.149 1.00 86.94 176 GLY A N 1
ATOM 1319 C CA . GLY A 1 176 ? -14.765 6.136 4.250 1.00 86.94 176 GLY A CA 1
ATOM 1320 C C . GLY A 1 176 ? -16.279 6.212 4.345 1.00 86.94 176 GLY A C 1
ATOM 1321 O O . GLY A 1 176 ? -16.850 6.885 5.208 1.00 86.94 176 GLY A O 1
ATOM 1322 N N . SER A 1 177 ? -16.938 5.481 3.448 1.00 84.00 177 SER A N 1
ATOM 1323 C CA . SER A 1 177 ? -18.399 5.466 3.297 1.00 84.00 177 SER A CA 1
ATOM 1324 C C . SER A 1 177 ? -19.088 4.514 4.287 1.00 84.00 177 SER A C 1
ATOM 1326 O O . SER A 1 177 ? -19.879 3.662 3.888 1.00 84.00 177 SER A O 1
ATOM 1328 N N . ILE A 1 178 ? -18.790 4.652 5.580 1.00 90.19 178 ILE A N 1
ATOM 1329 C CA . ILE A 1 178 ? -19.434 3.900 6.669 1.00 90.19 178 ILE A CA 1
ATOM 1330 C C . ILE A 1 178 ? -20.112 4.847 7.661 1.00 90.19 178 ILE A C 1
ATOM 1332 O O . ILE A 1 178 ? -19.868 6.052 7.669 1.00 90.19 178 ILE A O 1
ATOM 1336 N N . SER A 1 179 ? -21.000 4.318 8.503 1.00 93.06 179 SER A N 1
ATOM 1337 C CA . SER A 1 179 ? -21.605 5.123 9.569 1.00 93.06 179 SER A CA 1
ATOM 1338 C C . SER A 1 179 ? -20.599 5.392 10.695 1.00 93.06 179 SER A C 1
ATOM 1340 O O . SER A 1 179 ? -19.683 4.601 10.920 1.00 93.06 179 SER A O 1
ATOM 1342 N N . LYS A 1 180 ? -20.805 6.462 11.476 1.00 92.69 180 LYS A N 1
ATOM 1343 C CA . LYS A 1 180 ? -20.007 6.716 12.693 1.00 92.69 180 LYS A CA 1
ATOM 1344 C C . LYS A 1 180 ? -20.095 5.565 13.700 1.00 92.69 180 LYS A C 1
ATOM 1346 O O . LYS A 1 180 ? -19.109 5.248 14.353 1.00 92.69 180 LYS A O 1
ATOM 1351 N N . ALA A 1 181 ? -21.265 4.930 13.810 1.00 94.88 181 ALA A N 1
ATOM 1352 C CA . ALA A 1 181 ? -21.460 3.767 14.673 1.00 94.88 181 ALA A CA 1
ATOM 1353 C C . ALA A 1 181 ? -20.597 2.584 14.215 1.00 94.88 181 ALA A C 1
ATOM 1355 O O . ALA A 1 181 ? -20.009 1.889 15.036 1.00 94.88 181 ALA A O 1
ATOM 1356 N N . GLU A 1 182 ? -20.479 2.390 12.905 1.00 95.88 182 GLU A N 1
ATOM 1357 C CA . GLU A 1 182 ? -19.646 1.338 12.337 1.00 95.88 182 GLU A CA 1
ATOM 1358 C C . GLU A 1 182 ? -18.154 1.642 12.502 1.00 95.88 182 GLU A C 1
ATOM 1360 O O . GLU A 1 182 ? -17.407 0.794 12.978 1.00 95.88 182 GLU A O 1
ATOM 1365 N N . ALA A 1 183 ? -17.727 2.879 12.225 1.00 95.38 183 ALA A N 1
ATOM 1366 C CA . ALA A 1 183 ? -16.355 3.308 12.494 1.00 95.38 183 ALA A CA 1
ATOM 1367 C C . ALA A 1 183 ? -15.991 3.144 13.978 1.00 95.38 183 ALA A C 1
ATOM 1369 O O . ALA A 1 183 ? -14.867 2.770 14.305 1.00 95.38 183 ALA A O 1
ATOM 1370 N N . ARG A 1 184 ? -16.951 3.362 14.887 1.00 96.00 184 ARG A N 1
ATOM 1371 C CA . ARG A 1 184 ? -16.747 3.131 16.315 1.00 96.00 184 ARG A CA 1
ATOM 1372 C C . ARG A 1 184 ? -16.498 1.657 16.639 1.00 96.00 184 ARG A C 1
ATOM 1374 O O . ARG A 1 184 ? -15.575 1.389 17.396 1.00 96.00 184 ARG A O 1
ATOM 1381 N N . LYS A 1 185 ? -17.236 0.717 16.034 1.00 97.31 185 LYS A N 1
ATOM 1382 C CA . LYS A 1 185 ? -16.972 -0.726 16.199 1.00 97.31 185 LYS A CA 1
ATOM 1383 C C . LYS A 1 185 ? -15.568 -1.107 15.738 1.00 97.31 185 LYS A C 1
ATOM 1385 O O . LYS A 1 185 ? -14.891 -1.851 16.439 1.00 97.31 185 LYS A O 1
ATOM 1390 N N . ILE A 1 186 ? -15.125 -0.570 14.596 1.00 96.44 186 ILE A N 1
ATOM 1391 C CA . ILE A 1 186 ? -13.759 -0.790 14.100 1.00 96.44 186 ILE A CA 1
ATOM 1392 C C . ILE A 1 186 ? -12.762 -0.307 15.159 1.00 96.44 186 ILE A C 1
ATOM 1394 O O . ILE A 1 186 ? -11.968 -1.107 15.641 1.00 96.44 186 ILE A O 1
ATOM 1398 N N . LEU A 1 187 ? -12.858 0.954 15.598 1.00 96.88 187 LEU A N 1
ATOM 1399 C CA . LEU A 1 187 ? -11.958 1.521 16.611 1.00 96.88 187 LEU A CA 1
ATOM 1400 C C . LEU A 1 187 ? -11.966 0.740 17.928 1.00 96.88 187 LEU A C 1
ATOM 1402 O O . LEU A 1 187 ? -10.903 0.495 18.485 1.00 96.88 187 LEU A O 1
ATOM 1406 N N . ASP A 1 188 ? -13.136 0.345 18.428 1.00 96.50 188 ASP A N 1
ATOM 1407 C CA . ASP A 1 188 ? -13.258 -0.402 19.685 1.00 96.50 188 ASP A CA 1
ATOM 1408 C C . ASP A 1 188 ? -12.651 -1.810 19.587 1.00 96.50 188 ASP A C 1
ATOM 1410 O O . ASP A 1 188 ? -12.166 -2.335 20.585 1.00 96.50 188 ASP A O 1
ATOM 1414 N N . SER A 1 189 ? -12.619 -2.397 18.387 1.00 96.50 189 SER A N 1
ATOM 1415 C CA . SER A 1 189 ? -11.983 -3.695 18.125 1.00 96.50 189 SER A CA 1
ATOM 1416 C C . SER A 1 189 ? -10.467 -3.623 17.899 1.00 96.50 189 SER A C 1
ATOM 1418 O O . SER A 1 189 ? -9.824 -4.662 17.765 1.00 96.50 189 SER A O 1
ATOM 1420 N N . MET A 1 190 ? -9.897 -2.420 17.776 1.00 96.69 190 MET A N 1
ATOM 1421 C CA . MET A 1 190 ? -8.499 -2.254 17.387 1.00 96.69 190 MET A CA 1
ATOM 1422 C C . MET A 1 190 ? -7.546 -2.308 18.579 1.00 96.69 190 MET A C 1
ATOM 1424 O O . MET A 1 190 ? -7.664 -1.500 19.508 1.00 96.69 190 MET A O 1
ATOM 1428 N N . GLU A 1 191 ? -6.510 -3.131 18.453 1.00 96.69 191 GLU A N 1
ATOM 1429 C CA . GLU A 1 191 ? -5.313 -3.102 19.296 1.00 96.69 191 GLU A CA 1
ATOM 1430 C C . GLU A 1 191 ? -4.227 -2.313 18.564 1.00 96.69 191 GLU A C 1
ATOM 1432 O O . GLU A 1 191 ? -3.965 -2.578 17.395 1.00 96.69 191 GLU A O 1
ATOM 1437 N N . VAL A 1 192 ? -3.612 -1.325 19.212 1.00 94.81 192 VAL A N 1
ATOM 1438 C CA . VAL A 1 192 ? -2.579 -0.483 18.585 1.00 94.81 192 VAL A CA 1
ATOM 1439 C C . VAL A 1 192 ? -1.248 -0.777 19.263 1.00 94.81 192 VAL A C 1
ATOM 1441 O O . VAL A 1 192 ? -1.142 -0.688 20.485 1.00 94.81 192 VAL A O 1
ATOM 1444 N N . SER A 1 193 ? -0.260 -1.174 18.466 1.00 94.19 193 SER A N 1
ATOM 1445 C CA . SER A 1 193 ? 1.133 -1.338 18.882 1.00 94.19 193 SER A CA 1
ATOM 1446 C C . SER A 1 193 ? 1.769 0.024 19.162 1.00 94.19 193 SER A C 1
ATOM 1448 O O . SER A 1 193 ? 1.242 1.051 18.743 1.00 94.19 193 SER A O 1
ATOM 1450 N N . THR A 1 194 ? 2.925 0.047 19.825 1.00 90.56 194 THR A N 1
ATOM 1451 C CA . THR A 1 194 ? 3.647 1.292 20.112 1.00 90.56 194 THR A CA 1
ATOM 1452 C C . THR A 1 194 ? 4.055 1.989 18.804 1.00 90.56 194 THR A C 1
ATOM 1454 O O . THR A 1 194 ? 4.879 1.448 18.051 1.00 90.56 194 THR A O 1
ATOM 1457 N N . PRO A 1 195 ? 3.513 3.182 18.500 1.00 86.88 195 PRO A N 1
ATOM 1458 C CA . PRO A 1 195 ? 3.933 3.940 17.327 1.00 86.88 195 PRO A CA 1
ATOM 1459 C C . PRO A 1 195 ? 5.426 4.289 17.414 1.00 86.88 195 PRO A C 1
ATOM 1461 O O . PRO A 1 195 ? 5.942 4.579 18.492 1.00 86.88 195 PRO A O 1
ATOM 1464 N N . GLY A 1 196 ? 6.149 4.208 16.295 1.00 83.81 196 GLY A N 1
ATOM 1465 C CA . GLY A 1 196 ? 7.601 4.424 16.262 1.00 83.81 196 GLY A CA 1
ATOM 1466 C C . GLY A 1 196 ? 8.466 3.268 16.771 1.00 83.81 196 GLY A C 1
ATOM 1467 O O . GLY A 1 196 ? 9.676 3.286 16.558 1.00 83.81 196 GLY A O 1
ATOM 1468 N N . ASP A 1 197 ? 7.883 2.223 17.370 1.00 88.50 197 ASP A N 1
ATOM 1469 C CA . ASP A 1 197 ? 8.604 0.991 17.698 1.00 88.50 197 ASP A CA 1
ATOM 1470 C C . ASP A 1 197 ? 8.180 -0.155 16.771 1.00 88.50 197 ASP A C 1
ATOM 1472 O O . ASP A 1 197 ? 7.298 -0.962 17.081 1.00 88.50 197 ASP A O 1
ATOM 1476 N N . TYR A 1 198 ? 8.868 -0.255 15.631 1.00 87.56 198 TYR A N 1
ATOM 1477 C CA . TYR A 1 198 ? 8.631 -1.274 14.602 1.00 87.56 198 TYR A CA 1
ATOM 1478 C C . TYR A 1 198 ? 8.766 -2.724 15.112 1.00 87.56 198 TYR A C 1
ATOM 1480 O O . TYR A 1 198 ? 8.251 -3.663 14.492 1.00 87.56 198 TYR A O 1
ATOM 1488 N N . SER A 1 199 ? 9.445 -2.943 16.244 1.00 90.25 199 SER A N 1
ATOM 1489 C CA . SER A 1 199 ? 9.563 -4.279 16.837 1.00 90.25 199 SER A CA 1
ATOM 1490 C C . SER A 1 199 ? 8.233 -4.779 17.413 1.00 90.25 199 SER A C 1
ATOM 1492 O O . SER A 1 199 ? 7.980 -5.983 17.395 1.00 90.25 199 SER A O 1
ATOM 1494 N N . THR A 1 200 ? 7.355 -3.858 17.823 1.00 92.50 200 THR A N 1
ATOM 1495 C CA . THR A 1 200 ? 6.016 -4.153 18.359 1.00 92.50 200 THR A CA 1
ATOM 1496 C C . THR A 1 200 ? 4.946 -4.287 17.277 1.00 92.50 200 THR A C 1
ATOM 1498 O O . THR A 1 200 ? 3.821 -4.706 17.558 1.00 92.50 200 THR A O 1
ATOM 1501 N N . TRP A 1 201 ? 5.273 -3.923 16.035 1.00 92.75 201 TRP A N 1
ATOM 1502 C CA . TRP A 1 201 ? 4.352 -4.026 14.911 1.00 92.75 201 TRP A CA 1
ATOM 1503 C C . TRP A 1 201 ? 4.189 -5.484 14.496 1.00 92.75 201 TRP A C 1
ATOM 1505 O O . TRP A 1 201 ? 5.145 -6.272 14.519 1.00 92.75 201 TRP A O 1
ATOM 1515 N N . VAL A 1 202 ? 2.983 -5.822 14.054 1.00 93.81 202 VAL A N 1
ATOM 1516 C CA . VAL A 1 202 ? 2.615 -7.199 13.721 1.00 93.81 202 VAL A CA 1
ATOM 1517 C C . VAL A 1 202 ? 2.475 -7.401 12.214 1.00 93.81 202 VAL A C 1
ATOM 1519 O O . VAL A 1 202 ? 2.087 -6.463 11.512 1.00 93.81 202 VAL A O 1
ATOM 1522 N N . PRO A 1 203 ? 2.788 -8.597 11.684 1.00 93.81 203 PRO A N 1
ATOM 1523 C CA . PRO A 1 203 ? 2.567 -8.922 10.277 1.00 93.81 203 PRO A CA 1
ATOM 1524 C C . PRO A 1 203 ? 1.120 -8.666 9.845 1.00 93.81 203 PRO A C 1
ATOM 1526 O O . PRO A 1 203 ? 0.193 -8.925 10.607 1.00 93.81 203 PRO A O 1
ATOM 1529 N N . VAL A 1 204 ? 0.903 -8.230 8.603 1.00 91.69 204 VAL A N 1
ATOM 1530 C CA . VAL A 1 204 ? -0.442 -7.954 8.055 1.00 91.69 204 VAL A CA 1
ATOM 1531 C C . VAL A 1 204 ? -1.385 -9.153 8.178 1.00 91.69 204 VAL A C 1
ATOM 1533 O O . VAL A 1 204 ? -2.561 -8.976 8.479 1.00 91.69 204 VAL A O 1
ATOM 1536 N N . THR A 1 205 ? -0.866 -10.370 8.014 1.00 90.56 205 THR A N 1
ATOM 1537 C CA . THR A 1 205 ? -1.626 -11.623 8.156 1.00 90.56 205 THR A CA 1
ATOM 1538 C C . THR A 1 205 ? -2.101 -11.900 9.583 1.00 90.56 205 THR A C 1
ATOM 1540 O O . THR A 1 205 ? -2.998 -12.712 9.777 1.00 90.56 205 THR A O 1
ATOM 1543 N N . GLU A 1 206 ? -1.485 -11.265 10.581 1.00 94.06 206 GLU A N 1
ATOM 1544 C CA . GLU A 1 206 ? -1.917 -11.288 11.983 1.00 94.06 206 GLU A CA 1
ATOM 1545 C C . GLU A 1 206 ? -2.741 -10.037 12.333 1.00 94.06 206 GLU A C 1
ATOM 1547 O O . GLU A 1 206 ? -3.649 -10.092 13.158 1.00 94.06 206 GLU A O 1
ATOM 1552 N N . ALA A 1 207 ? -2.429 -8.903 11.702 1.00 94.44 207 ALA A N 1
ATOM 1553 C CA . ALA A 1 207 ? -3.088 -7.621 11.915 1.00 94.44 207 ALA A CA 1
ATOM 1554 C C . ALA A 1 207 ? -4.522 -7.571 11.382 1.00 94.44 207 ALA A C 1
ATOM 1556 O O . ALA A 1 207 ? -5.354 -6.839 11.918 1.00 94.44 207 ALA A O 1
ATOM 1557 N N . VAL A 1 208 ? -4.801 -8.306 10.307 1.00 93.88 208 VAL A N 1
ATOM 1558 C CA . VAL A 1 208 ? -6.096 -8.315 9.630 1.00 93.88 208 VAL A CA 1
ATOM 1559 C C . VAL A 1 208 ? -6.617 -9.753 9.576 1.00 93.88 208 VAL A C 1
ATOM 1561 O O . VAL A 1 208 ? -5.938 -10.611 9.007 1.00 93.88 208 VAL A O 1
ATOM 1564 N N . PRO A 1 209 ? -7.811 -10.029 10.133 1.00 92.12 209 PRO A N 1
ATOM 1565 C CA . PRO A 1 209 ? -8.420 -11.351 10.085 1.00 92.12 209 PRO A CA 1
ATOM 1566 C C . PRO A 1 209 ? -8.511 -11.905 8.659 1.00 92.12 209 PRO A C 1
ATOM 1568 O O . PRO A 1 209 ? -8.766 -11.176 7.695 1.00 92.12 209 PRO A O 1
ATOM 1571 N N . ALA A 1 210 ? -8.281 -13.212 8.522 1.00 89.44 210 ALA A N 1
ATOM 1572 C CA . ALA A 1 210 ? -8.124 -13.874 7.228 1.00 89.44 210 ALA A CA 1
ATOM 1573 C C . ALA A 1 210 ? -9.389 -13.823 6.352 1.00 89.44 210 ALA A C 1
ATOM 1575 O O . ALA A 1 210 ? -9.303 -13.985 5.134 1.00 89.44 210 ALA A O 1
ATOM 1576 N N . GLU A 1 211 ? -10.559 -13.614 6.953 1.00 88.94 211 GLU A N 1
ATOM 1577 C CA . GLU A 1 211 ? -11.832 -13.375 6.275 1.00 88.94 211 GLU A CA 1
ATOM 1578 C C . GLU A 1 211 ? -11.901 -12.028 5.546 1.00 88.94 211 GLU A C 1
ATOM 1580 O O . GLU A 1 211 ? -12.719 -11.890 4.644 1.00 88.94 211 GLU A O 1
ATOM 1585 N N . TYR A 1 212 ? -11.031 -11.069 5.875 1.00 89.50 212 TYR A N 1
ATOM 1586 C CA . TYR A 1 212 ? -10.939 -9.781 5.182 1.00 89.50 212 TYR A CA 1
ATOM 1587 C C . TYR A 1 212 ? -9.781 -9.732 4.181 1.00 89.50 212 TYR A C 1
ATOM 1589 O O . TYR A 1 212 ? -9.620 -8.736 3.475 1.00 89.50 212 TYR A O 1
ATOM 1597 N N . LEU A 1 213 ? -8.966 -10.785 4.087 1.00 84.50 213 LEU A N 1
ATOM 1598 C CA . LEU A 1 213 ? -7.906 -10.893 3.086 1.00 84.50 213 LEU A CA 1
ATOM 1599 C C . LEU A 1 213 ? -8.492 -11.436 1.784 1.00 84.50 213 LEU A C 1
ATOM 1601 O O . LEU A 1 213 ? -9.100 -12.505 1.772 1.00 84.50 213 LEU A O 1
ATOM 1605 N N . TYR A 1 214 ? -8.328 -10.705 0.681 1.00 78.50 214 TYR A N 1
ATOM 1606 C CA . TYR A 1 214 ? -8.848 -11.144 -0.612 1.00 78.50 214 TYR A CA 1
ATOM 1607 C C . TYR A 1 214 ? -8.148 -12.429 -1.069 1.00 78.50 214 TYR A C 1
ATOM 1609 O O . TYR A 1 214 ? -6.925 -12.466 -1.172 1.00 78.50 214 TYR A O 1
ATOM 1617 N N . LYS A 1 215 ? -8.928 -13.478 -1.358 1.00 68.62 215 LYS A N 1
ATOM 1618 C CA . LYS A 1 215 ? -8.399 -14.816 -1.679 1.00 68.62 215 LYS A CA 1
ATOM 1619 C C . LYS A 1 215 ? -8.310 -15.144 -3.170 1.00 68.62 215 LYS A C 1
ATOM 1621 O O . LYS A 1 215 ? -7.873 -16.240 -3.482 1.00 68.62 215 LYS A O 1
ATOM 1626 N N . GLY A 1 216 ? -8.683 -14.221 -4.063 1.00 59.25 216 GLY A N 1
ATOM 1627 C CA . GLY A 1 216 ? -8.620 -14.443 -5.513 1.00 59.25 216 GLY A CA 1
ATOM 1628 C C . GLY A 1 216 ? -9.413 -15.674 -5.959 1.00 59.25 216 GLY A C 1
ATOM 1629 O O . GLY A 1 216 ? -8.828 -16.723 -6.199 1.00 59.25 216 GLY A O 1
ATOM 1630 N N . GLU A 1 217 ? -10.738 -15.542 -6.055 1.00 49.56 217 GLU A N 1
ATOM 1631 C CA . GLU A 1 217 ? -11.592 -16.530 -6.743 1.00 49.56 217 GLU A CA 1
ATOM 1632 C C . GLU A 1 217 ? -11.753 -16.194 -8.226 1.00 49.56 217 GLU A C 1
ATOM 1634 O O . GLU A 1 217 ? -12.001 -14.998 -8.528 1.00 49.56 217 GLU A O 1
#

Secondary structure (DSSP, 8-state):
-PPPEEEEEE-TT--HHHHHT-EEEEEEEEETTEEEEEEE-TT-SSPEEEEEEETTEEEEEEESSTT--HHHHHHHHHH--PPPP---EESEEES---TTEEEEEEEEEETTTEEEEEEEEHHHHTS-S-S------TTSS-EEEEEEE--TTTTTT---SEEEE-SSSEEEEEEESS-HHHHHHHHHTEEE--TT-TTS-EEHHHHS-GGGB----

Solvent-accessible surface area (backbone atoms only — not comparable to full-atom values): 12556 Å² total; per-residue (Å²): 130,83,76,57,65,48,77,47,79,37,60,66,78,46,58,64,41,76,66,69,72,47,43,83,68,46,82,48,78,52,52,96,85,23,62,25,31,31,36,57,58,94,90,55,50,45,77,25,42,36,33,40,80,48,85,64,13,33,35,40,39,36,39,73,46,65,81,63,47,72,66,58,57,46,53,56,58,67,66,64,72,92,70,83,92,69,77,63,54,33,53,42,31,45,70,46,75,67,88,62,41,26,56,72,50,72,45,69,78,37,76,64,47,30,37,38,43,35,28,35,34,55,76,65,73,72,49,80,78,75,72,73,88,67,68,91,71,76,61,81,59,36,41,37,42,33,43,32,60,52,47,87,74,43,74,85,66,65,86,51,39,24,77,44,78,75,55,99,58,28,28,38,41,29,40,32,69,59,52,51,70,54,35,43,51,28,58,74,40,42,49,71,37,59,80,54,38,67,85,60,34,38,41,45,81,75,17,39,54,72,89,33,49,72,79,82,132

Sequence (217 aa):
MSPTMSLVAYEPGIDPLTRLGLKRAADMDPIKGRPAFTVSAAGFPGETLVWEYADNAFAVLTPEHPGATRAQVREVAEGFALAPEQPVKLPFKVGHVPDGFWLRAVSPDSPNEFATATFLPTASMRSPVSRRYEGIDGTRGNIQIVLQGRDPAGAANCGCTGYRVVDDGHEVIITGSISKAEARKILDSMEVSTPGDYSTWVPVTEAVPAEYLYKGE

Nearest PDB structures (foldseek):
  3tku-assembly1_B  TM=3.268E-01  e=6.128E+00  Homo sapiens
  3bx8-assembly6_F  TM=3.839E-01  e=9.104E+00  unclassified

pLDDT: mean 83.64, std 14.78, range [30.91, 97.31]

Organism: NCBI:txid113559

Radius of gyration: 19.79 Å; Cα contacts (8 Å, |Δi|>4): 396; chains: 1; bounding box: 44×38×51 Å

Foldseek 3Di:
DQFDKDKDKFDAPDDVCVLVVWDFDAWDDAQVPWTKTWTDDPPAQDTWIWTAPDHNMIMIMGGPHHDQDPVSSSVVSNPDDDDPDDFDWDQKAWQDDDPQKAWDDWDCPDLAFKIKTKIAGVVVVPDSPPPDCPDCPPEPGMKMKMKGFDDPVCVVPVPFLDKDDPDPTIIITIHYDDHNVNNVNRVVRMDGHDRNPCVRTDGPPRRYDPSRHDDDD

Mean predicted aligned error: 8.57 Å